Protein AF-A0AA90U415-F1 (afdb_monomer_lite)

Radius of gyration: 26.13 Å; chains: 1; bounding box: 56×42×93 Å

Secondary structure (DSSP, 8-state):
-------------PPP--BPPGGGGHHHHHHHHHHTT--HHHHHHHHHHTGGGSS--B--HHHHHHHHHT-SSTHHHHHHHHHHHHHHHTTSS-HHHHHHHHTTSPPP----------HHHHHHHHHT--SHHHHHHHHHHHHH---HHHHHHHHHT--GGG-EEETTEEEEEEEEEETTEEEEEEEEEHHHHHH-------HHHHHHHHHTTSS-GGGS--

Structure (mmCIF, N/CA/C/O backbone):
data_AF-A0AA90U415-F1
#
_entry.id   AF-A0AA90U415-F1
#
loop_
_atom_site.group_PDB
_atom_site.id
_atom_site.type_symbol
_atom_site.label_atom_id
_atom_site.label_alt_id
_atom_site.label_comp_id
_atom_site.label_asym_id
_atom_site.label_entity_id
_atom_site.label_seq_id
_atom_site.pdbx_PDB_ins_code
_atom_site.Cartn_x
_atom_site.Cartn_y
_atom_site.Cartn_z
_atom_site.occupancy
_atom_site.B_iso_or_equiv
_atom_site.auth_seq_id
_atom_site.auth_comp_id
_atom_site.auth_asym_id
_atom_site.auth_atom_id
_atom_site.pdbx_PDB_model_num
ATOM 1 N N . MET A 1 1 ? 27.371 -29.313 -65.596 1.00 45.56 1 MET A N 1
ATOM 2 C CA . MET A 1 1 ? 26.042 -28.875 -65.127 1.00 45.56 1 MET A CA 1
ATOM 3 C C . MET A 1 1 ? 26.220 -28.378 -63.715 1.00 45.56 1 MET A C 1
ATOM 5 O O . MET A 1 1 ? 26.600 -29.151 -62.844 1.00 45.56 1 MET A O 1
ATOM 9 N N . ASP A 1 2 ? 26.099 -27.069 -63.575 1.00 42.97 2 ASP A N 1
ATOM 10 C CA . ASP A 1 2 ? 26.459 -26.292 -62.400 1.00 42.97 2 ASP A CA 1
ATOM 11 C C . ASP A 1 2 ? 25.416 -26.496 -61.290 1.00 42.97 2 ASP A C 1
ATOM 13 O O . ASP A 1 2 ? 24.215 -26.378 -61.535 1.00 42.97 2 ASP A O 1
ATOM 17 N N . ARG A 1 3 ? 25.858 -26.868 -60.084 1.00 48.41 3 ARG A N 1
ATOM 18 C CA . ARG A 1 3 ? 24.997 -26.965 -58.897 1.00 48.41 3 ARG A CA 1
ATOM 19 C C . ARG A 1 3 ? 25.053 -25.616 -58.193 1.00 48.41 3 ARG A C 1
ATOM 21 O O . ARG A 1 3 ? 25.778 -25.459 -57.216 1.00 48.41 3 ARG A O 1
ATOM 28 N N . SER A 1 4 ? 24.294 -24.652 -58.703 1.00 48.94 4 SER A N 1
ATOM 29 C CA . SER A 1 4 ? 24.065 -23.378 -58.026 1.00 48.94 4 SER A CA 1
ATOM 30 C C . SER A 1 4 ? 23.370 -23.649 -56.690 1.00 48.94 4 SER A C 1
ATOM 32 O O . SER A 1 4 ? 22.192 -24.014 -56.650 1.00 48.94 4 SER A O 1
ATOM 34 N N . GLY A 1 5 ? 24.138 -23.538 -55.606 1.00 45.06 5 GLY A N 1
ATOM 35 C CA . GLY A 1 5 ? 23.663 -23.653 -54.238 1.00 45.06 5 GLY A CA 1
ATOM 36 C C . GLY A 1 5 ? 22.583 -22.615 -53.965 1.00 45.06 5 GLY A C 1
ATOM 37 O O . GLY A 1 5 ? 22.808 -21.415 -54.082 1.00 45.06 5 GLY A O 1
ATOM 38 N N . PHE A 1 6 ? 21.401 -23.097 -53.604 1.00 49.41 6 PHE A N 1
ATOM 39 C CA . PHE A 1 6 ? 20.383 -22.283 -52.968 1.00 49.41 6 PHE A CA 1
ATOM 40 C C . PHE A 1 6 ? 20.803 -22.126 -51.502 1.00 49.41 6 PHE A C 1
ATOM 42 O O . PHE A 1 6 ? 20.480 -22.970 -50.668 1.00 49.41 6 PHE A O 1
ATOM 49 N N . GLU A 1 7 ? 21.596 -21.100 -51.196 1.00 49.78 7 GLU A N 1
ATOM 50 C CA . GLU A 1 7 ? 21.717 -20.612 -49.824 1.00 49.78 7 GLU A CA 1
ATOM 51 C C . GLU A 1 7 ? 20.439 -19.821 -49.518 1.00 49.78 7 GLU A C 1
ATOM 53 O O . GLU A 1 7 ? 20.222 -18.771 -50.126 1.00 49.78 7 GLU A O 1
ATOM 58 N N . PRO A 1 8 ? 19.548 -20.285 -48.622 1.00 49.94 8 PRO A N 1
ATOM 59 C CA . PRO A 1 8 ? 18.523 -19.399 -48.111 1.00 49.94 8 PRO A CA 1
ATOM 60 C C . PRO A 1 8 ? 19.247 -18.331 -47.295 1.00 49.94 8 PRO A C 1
ATOM 62 O O . PRO A 1 8 ? 19.830 -18.633 -46.252 1.00 49.94 8 PRO A O 1
ATOM 65 N N . GLU A 1 9 ? 19.227 -17.090 -47.782 1.00 41.84 9 GLU A N 1
ATOM 66 C CA . GLU A 1 9 ? 19.640 -15.931 -47.003 1.00 41.84 9 GLU A CA 1
ATOM 67 C C . GLU A 1 9 ? 18.979 -16.025 -45.626 1.00 41.84 9 GLU A C 1
ATOM 69 O O . GLU A 1 9 ? 17.753 -15.971 -45.486 1.00 41.84 9 GLU A O 1
ATOM 74 N N . ALA A 1 10 ? 19.801 -16.203 -44.593 1.00 41.81 10 ALA A N 1
ATOM 75 C CA . ALA A 1 10 ? 19.388 -16.161 -43.204 1.00 41.81 10 ALA A CA 1
ATOM 76 C C . ALA A 1 10 ? 19.016 -14.714 -42.832 1.00 41.81 10 ALA A C 1
ATOM 78 O O . ALA A 1 10 ? 19.670 -14.066 -42.017 1.00 41.81 10 ALA A O 1
ATOM 79 N N . SER A 1 11 ? 17.934 -14.196 -43.415 1.00 41.19 11 SER A N 1
ATOM 80 C CA . SER A 1 11 ? 17.292 -12.936 -43.043 1.00 41.19 11 SER A CA 1
ATOM 81 C C . SER A 1 11 ? 16.453 -13.140 -41.777 1.00 41.19 11 SER A C 1
ATOM 83 O O . SER A 1 11 ? 15.244 -12.940 -41.714 1.00 41.19 11 SER A O 1
ATOM 85 N N . CYS A 1 12 ? 17.112 -13.626 -40.732 1.00 38.25 12 CYS A N 1
ATOM 86 C CA . CYS A 1 12 ? 16.585 -13.692 -39.378 1.00 38.25 12 CYS A CA 1
ATOM 87 C C . CYS A 1 12 ? 17.550 -13.013 -38.402 1.00 38.25 12 CYS A C 1
ATOM 89 O O . CYS A 1 12 ? 17.651 -13.402 -37.235 1.00 38.25 12 CYS A O 1
ATOM 91 N N . LEU A 1 13 ? 18.208 -11.943 -38.873 1.00 40.84 13 LEU A N 1
ATOM 92 C CA . LEU A 1 13 ? 18.821 -10.916 -38.037 1.00 40.84 13 LEU A CA 1
ATOM 93 C C . LEU A 1 13 ? 17.725 -10.286 -37.168 1.00 40.84 13 LEU A C 1
ATOM 95 O O . LEU A 1 13 ? 17.161 -9.240 -37.478 1.00 40.84 13 LEU A O 1
ATOM 99 N N . ARG A 1 14 ? 17.388 -10.960 -36.064 1.00 54.38 14 ARG A N 1
ATOM 100 C CA . ARG A 1 14 ? 16.611 -10.374 -34.977 1.00 54.38 14 ARG A CA 1
ATOM 101 C C . ARG A 1 14 ? 17.370 -9.123 -34.571 1.00 54.38 14 ARG A C 1
ATOM 103 O O . ARG A 1 14 ? 18.511 -9.237 -34.120 1.00 54.38 14 ARG A O 1
ATOM 110 N N . SER A 1 15 ? 16.758 -7.955 -34.748 1.00 56.12 15 SER A N 1
ATOM 111 C CA . SER A 1 15 ? 17.333 -6.700 -34.276 1.00 56.12 15 SER A CA 1
ATOM 112 C C . SER A 1 15 ? 17.815 -6.890 -32.833 1.00 56.12 15 SER A C 1
ATOM 114 O O . SER A 1 15 ? 17.115 -7.550 -32.050 1.00 56.12 15 SER A O 1
ATOM 116 N N . PRO A 1 16 ? 19.007 -6.386 -32.474 1.00 62.16 16 PRO A N 1
ATOM 117 C CA . PRO A 1 16 ? 19.559 -6.605 -31.149 1.00 62.16 16 PRO A CA 1
ATOM 118 C C . PRO A 1 16 ? 18.561 -6.113 -30.098 1.00 62.16 16 PRO A C 1
ATOM 120 O O . PRO A 1 16 ? 18.187 -4.941 -30.059 1.00 62.16 16 PRO A O 1
ATOM 123 N N . LYS A 1 17 ? 18.080 -7.047 -29.273 1.00 83.06 17 LYS A N 1
ATOM 124 C CA . LYS A 1 17 ? 17.109 -6.763 -28.217 1.00 83.06 17 LYS A CA 1
ATOM 125 C C . LYS A 1 17 ? 17.829 -6.012 -27.103 1.00 83.06 17 LYS A C 1
ATOM 127 O O . LYS A 1 17 ? 18.577 -6.627 -26.350 1.00 83.06 17 LYS A O 1
ATOM 132 N N . ALA A 1 18 ? 17.578 -4.713 -26.977 1.00 91.81 18 ALA A N 1
ATOM 133 C CA . ALA A 1 18 ? 18.155 -3.875 -25.930 1.00 91.81 18 ALA A CA 1
ATOM 134 C C . ALA A 1 18 ? 17.064 -3.173 -25.112 1.00 91.81 18 ALA A C 1
ATOM 136 O O . ALA A 1 18 ? 16.047 -2.738 -25.654 1.00 91.81 18 ALA A O 1
ATOM 137 N N . LEU A 1 19 ? 17.280 -3.043 -23.802 1.00 94.38 19 LEU A N 1
ATOM 138 C CA . LEU A 1 19 ? 16.535 -2.098 -22.975 1.00 94.38 19 LEU A CA 1
ATOM 139 C C . LEU A 1 19 ? 17.299 -0.777 -22.930 1.00 94.38 19 LEU A C 1
ATOM 141 O O . LEU A 1 19 ? 18.436 -0.764 -22.456 1.00 94.38 19 LEU A O 1
ATOM 145 N N . PRO A 1 20 ? 16.692 0.338 -23.355 1.00 95.81 20 PRO A N 1
ATOM 146 C CA . PRO A 1 20 ? 17.342 1.630 -23.265 1.00 95.81 20 PRO A CA 1
ATOM 147 C C . PRO A 1 20 ? 17.501 2.084 -21.811 1.00 95.81 20 PRO A C 1
ATOM 149 O O . PRO A 1 20 ? 16.665 1.793 -20.948 1.00 95.81 20 PRO A O 1
ATOM 152 N N . ARG A 1 21 ? 18.544 2.872 -21.560 1.00 96.62 21 ARG A N 1
ATOM 153 C CA . ARG A 1 21 ? 18.817 3.548 -20.290 1.00 96.62 21 ARG A CA 1
ATOM 154 C C . ARG A 1 21 ? 17.667 4.465 -19.876 1.00 96.62 21 ARG A C 1
ATOM 156 O O . ARG A 1 21 ? 17.094 5.177 -20.701 1.00 96.62 21 ARG A O 1
ATOM 163 N N . VAL A 1 22 ? 17.367 4.510 -18.579 1.00 96.69 22 VAL A N 1
ATOM 164 C CA . VAL A 1 22 ? 16.218 5.271 -18.049 1.00 96.69 22 VAL A CA 1
ATOM 165 C C . VAL A 1 22 ? 16.392 6.781 -18.233 1.00 96.69 22 VAL A C 1
ATOM 167 O O . VAL A 1 22 ? 15.409 7.480 -18.469 1.00 96.69 22 VAL A O 1
ATOM 170 N N . SER A 1 23 ? 17.625 7.298 -18.166 1.00 96.19 23 SER A N 1
ATOM 171 C CA . SER A 1 23 ? 17.917 8.731 -18.354 1.00 96.19 23 SER A CA 1
ATOM 172 C C . SER A 1 23 ? 17.378 9.284 -19.673 1.00 96.19 23 SER A C 1
ATOM 174 O O . SER A 1 23 ? 16.887 10.411 -19.691 1.00 96.19 23 SER A O 1
ATOM 176 N N . ARG A 1 24 ? 17.385 8.475 -20.741 1.00 96.69 24 ARG A N 1
ATOM 177 C CA . ARG A 1 24 ? 16.913 8.861 -22.078 1.00 96.69 24 ARG A CA 1
ATOM 178 C C . ARG A 1 24 ? 15.422 9.204 -22.118 1.00 96.69 24 ARG A C 1
ATOM 180 O O . ARG A 1 24 ? 15.033 10.055 -22.903 1.00 96.69 24 ARG A O 1
ATOM 187 N N . TYR A 1 25 ? 14.614 8.568 -21.271 1.00 96.50 25 TYR A N 1
ATOM 188 C CA . TYR A 1 25 ? 13.149 8.684 -21.277 1.00 96.50 25 TYR A CA 1
ATOM 189 C C . TYR A 1 25 ? 12.589 9.129 -19.921 1.00 96.50 25 TYR A C 1
ATOM 191 O O . TYR A 1 25 ? 11.441 8.855 -19.567 1.00 96.50 25 TYR A O 1
ATOM 199 N N . LYS A 1 26 ? 13.417 9.783 -19.098 1.00 95.25 26 LYS A N 1
ATOM 200 C CA . LYS A 1 26 ? 13.078 10.114 -17.707 1.00 95.25 26 LYS A CA 1
ATOM 201 C C . LYS A 1 26 ? 11.881 11.063 -17.608 1.00 95.25 26 LYS A C 1
ATOM 203 O O . LYS A 1 26 ? 11.126 10.992 -16.637 1.00 95.25 26 LYS A O 1
ATOM 208 N N . SER A 1 27 ? 11.711 11.963 -18.577 1.00 95.94 27 SER A N 1
ATOM 209 C CA . SER A 1 27 ? 10.627 12.951 -18.576 1.00 95.94 27 SER A CA 1
ATOM 210 C C . SER A 1 27 ? 9.288 12.321 -18.983 1.00 95.94 27 SER A C 1
ATOM 212 O O . SER A 1 27 ? 8.259 12.543 -18.343 1.00 95.94 27 SER A O 1
ATOM 214 N N . GLU A 1 28 ? 9.335 11.452 -19.982 1.00 97.69 28 GLU A N 1
ATOM 215 C CA . GLU A 1 28 ? 8.244 10.683 -20.560 1.00 97.69 28 GLU A CA 1
ATOM 216 C C . GLU A 1 28 ? 7.741 9.662 -19.547 1.00 97.69 28 GLU A C 1
ATOM 218 O O . GLU A 1 28 ? 6.543 9.597 -19.285 1.00 97.69 28 GLU A O 1
ATOM 223 N N . LEU A 1 29 ? 8.657 8.962 -18.872 1.00 97.38 29 LEU A N 1
ATOM 224 C CA . LEU A 1 29 ? 8.331 8.042 -17.788 1.00 97.38 29 LEU A CA 1
ATOM 225 C C . LEU A 1 29 ? 7.570 8.755 -16.661 1.00 97.38 29 LEU A C 1
ATOM 227 O O . LEU A 1 29 ? 6.581 8.229 -16.151 1.00 97.38 29 LEU A O 1
ATOM 231 N N . LYS A 1 30 ? 7.978 9.975 -16.283 1.00 97.00 30 LYS A N 1
ATOM 232 C CA . LYS A 1 30 ? 7.256 10.776 -15.278 1.00 97.00 30 LYS A CA 1
ATOM 233 C C . LYS A 1 30 ? 5.844 11.136 -15.734 1.00 97.00 30 LYS A C 1
ATOM 235 O O . LYS A 1 30 ? 4.906 10.959 -14.957 1.00 97.00 30 LYS A O 1
ATOM 240 N N . LYS A 1 31 ? 5.685 11.607 -16.975 1.00 97.62 31 LYS A N 1
ATOM 241 C CA . LYS A 1 31 ? 4.369 11.923 -17.557 1.00 97.62 31 LYS A CA 1
ATOM 242 C C . LYS A 1 31 ? 3.474 10.684 -17.596 1.00 97.62 31 LYS A C 1
ATOM 244 O O . LYS A 1 31 ? 2.337 10.741 -17.134 1.00 97.62 31 LYS A O 1
ATOM 249 N N . TRP A 1 32 ? 4.017 9.555 -18.039 1.00 97.75 32 TRP A N 1
ATOM 250 C CA . TRP A 1 32 ? 3.321 8.274 -18.092 1.00 97.75 32 TRP A CA 1
ATOM 251 C C . TRP A 1 32 ? 2.833 7.817 -16.710 1.00 97.75 32 TRP A C 1
ATOM 253 O O . TRP A 1 32 ? 1.667 7.462 -16.552 1.00 97.75 32 TRP A O 1
ATOM 263 N N . MET A 1 33 ? 3.665 7.916 -15.665 1.00 97.50 33 MET A N 1
ATOM 264 C CA . MET A 1 33 ? 3.246 7.573 -14.296 1.00 97.50 33 MET A CA 1
ATOM 265 C C . MET A 1 33 ? 2.106 8.463 -13.771 1.00 97.50 33 MET A C 1
ATOM 267 O O . MET A 1 33 ? 1.271 8.002 -12.990 1.00 97.50 33 MET A O 1
ATOM 271 N N . ILE A 1 34 ? 2.078 9.744 -14.160 1.00 96.31 34 ILE A N 1
ATOM 272 C CA . ILE A 1 34 ? 0.992 10.671 -13.805 1.00 96.31 34 ILE A CA 1
ATOM 273 C C . ILE A 1 34 ? -0.292 10.274 -14.535 1.00 96.31 34 ILE A C 1
ATOM 275 O O . ILE A 1 34 ? -1.327 10.135 -13.888 1.00 96.31 34 ILE A O 1
ATOM 279 N N . GLN A 1 35 ? -0.214 10.025 -15.844 1.00 95.69 35 GLN A N 1
ATOM 280 C CA . GLN A 1 35 ? -1.354 9.598 -16.663 1.00 95.69 35 GLN A CA 1
ATOM 281 C C . GLN A 1 35 ? -1.963 8.279 -16.169 1.00 95.69 35 GLN A C 1
ATOM 283 O O . GLN A 1 35 ? -3.181 8.142 -16.119 1.00 95.69 35 GLN A O 1
ATOM 288 N N . LYS A 1 36 ? -1.134 7.327 -15.722 1.00 94.56 36 LYS A N 1
ATOM 289 C CA . LYS A 1 36 ? -1.594 6.066 -15.116 1.00 94.56 36 LYS A CA 1
ATOM 290 C C . LYS A 1 36 ? -2.188 6.225 -13.711 1.00 94.56 36 LYS A C 1
ATOM 292 O O . LYS A 1 36 ? -2.643 5.238 -13.135 1.00 94.56 36 LYS A O 1
ATOM 297 N N . GLY A 1 37 ? -2.158 7.426 -13.127 1.00 93.19 37 GLY A N 1
ATOM 298 C CA . GLY A 1 37 ? -2.696 7.684 -11.792 1.00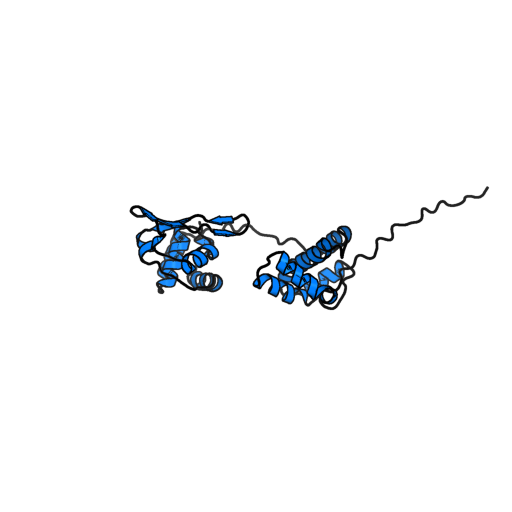 93.19 37 GLY A CA 1
ATOM 299 C C . GLY A 1 37 ? -1.935 6.959 -10.678 1.00 93.19 37 GLY A C 1
ATOM 300 O O . GLY A 1 37 ? -2.529 6.569 -9.671 1.00 93.19 37 GLY A O 1
ATOM 301 N N . PHE A 1 38 ? -0.627 6.729 -10.845 1.00 94.12 38 PHE A N 1
ATOM 302 C CA . PHE A 1 38 ? 0.177 6.081 -9.807 1.00 94.12 38 PHE A CA 1
ATOM 303 C C . PHE A 1 38 ? 0.231 6.934 -8.534 1.00 94.12 38 PHE A C 1
ATOM 305 O O . PHE A 1 38 ? 0.223 8.164 -8.584 1.00 94.12 38 PHE A O 1
ATOM 312 N N . SER A 1 39 ? 0.315 6.277 -7.375 1.00 91.44 39 SER A N 1
ATOM 313 C CA . SER A 1 39 ? 0.481 6.985 -6.102 1.00 91.44 39 SER A CA 1
ATOM 314 C C . SER A 1 39 ? 1.863 7.640 -6.014 1.00 91.44 39 SER A C 1
ATOM 316 O O . SER A 1 39 ? 2.834 7.111 -6.554 1.00 91.44 39 SER A O 1
ATOM 318 N N . GLU A 1 40 ? 1.979 8.750 -5.282 1.00 92.56 40 GLU A N 1
ATOM 319 C CA . GLU A 1 40 ? 3.264 9.447 -5.093 1.00 92.56 40 GLU A CA 1
ATOM 320 C C . GLU A 1 40 ? 4.350 8.545 -4.494 1.00 92.56 40 GLU A C 1
ATOM 322 O O . GLU A 1 40 ? 5.497 8.563 -4.936 1.00 92.56 40 GLU A O 1
ATOM 327 N N . SER A 1 41 ? 3.970 7.672 -3.554 1.00 91.00 41 SER A N 1
ATOM 328 C CA . SER A 1 41 ? 4.878 6.660 -3.000 1.00 91.00 41 SER A CA 1
ATOM 329 C C . SER A 1 41 ? 5.442 5.757 -4.096 1.00 91.00 41 SER A C 1
ATOM 331 O O . SER A 1 41 ? 6.645 5.524 -4.141 1.00 91.00 41 SER A O 1
ATOM 333 N N . TYR A 1 42 ? 4.593 5.281 -5.011 1.00 94.75 42 TYR A N 1
ATOM 334 C CA . TYR A 1 42 ? 5.026 4.376 -6.072 1.00 94.75 42 TYR A CA 1
ATOM 335 C C . TYR A 1 42 ? 5.869 5.089 -7.140 1.00 94.75 42 TYR A C 1
ATOM 337 O O . TYR A 1 42 ? 6.861 4.536 -7.609 1.00 94.75 42 TYR A O 1
ATOM 345 N N . LYS A 1 43 ? 5.550 6.348 -7.471 1.00 96.38 43 LYS A N 1
ATOM 346 C CA . LYS A 1 43 ? 6.389 7.191 -8.346 1.00 96.38 43 LYS A CA 1
ATOM 347 C C . LYS A 1 43 ? 7.800 7.377 -7.772 1.00 96.38 43 LYS A C 1
ATOM 349 O O . LYS A 1 43 ? 8.793 7.284 -8.501 1.00 96.38 43 LYS A O 1
ATOM 354 N N . SER A 1 44 ? 7.888 7.610 -6.461 1.00 95.44 44 SER A N 1
ATOM 355 C CA . SER A 1 44 ? 9.160 7.729 -5.740 1.00 95.44 44 SER A CA 1
ATOM 356 C C . SER A 1 44 ? 9.944 6.412 -5.736 1.00 95.44 44 SER A C 1
ATOM 358 O O . SER A 1 44 ? 11.144 6.408 -6.021 1.00 95.44 44 SER A O 1
ATOM 360 N N . GLU A 1 45 ? 9.271 5.280 -5.509 1.00 96.12 45 GLU A N 1
ATOM 361 C CA . GLU A 1 45 ? 9.878 3.946 -5.598 1.00 96.12 45 GLU A CA 1
ATOM 362 C C . GLU A 1 45 ? 10.436 3.669 -6.999 1.00 96.12 45 GLU A C 1
ATOM 364 O O . GLU A 1 45 ? 11.587 3.254 -7.116 1.00 96.12 45 GLU A O 1
ATOM 369 N N . ILE A 1 46 ? 9.673 3.951 -8.063 1.00 96.19 46 ILE A N 1
ATOM 370 C CA . ILE A 1 46 ? 10.140 3.798 -9.450 1.00 96.19 46 ILE A CA 1
ATOM 371 C C . ILE A 1 46 ? 11.413 4.614 -9.676 1.00 96.19 46 ILE A C 1
ATOM 373 O O . ILE A 1 46 ? 12.416 4.074 -10.135 1.00 96.19 46 ILE A O 1
ATOM 377 N N . THR A 1 47 ? 11.407 5.889 -9.288 1.00 94.62 47 THR A N 1
ATOM 378 C CA . THR A 1 47 ? 12.565 6.779 -9.466 1.00 94.62 47 THR A CA 1
ATOM 379 C C . THR A 1 47 ? 13.783 6.310 -8.665 1.00 94.62 47 THR A C 1
ATOM 381 O O . THR A 1 47 ? 14.912 6.386 -9.143 1.00 94.62 47 THR A O 1
ATOM 384 N N . THR A 1 48 ? 13.570 5.811 -7.448 1.00 95.62 48 THR A N 1
ATOM 385 C CA . THR A 1 48 ? 14.647 5.389 -6.543 1.00 95.62 48 THR A CA 1
ATOM 386 C C . THR A 1 48 ? 15.273 4.073 -6.982 1.00 95.62 48 THR A C 1
ATOM 388 O O . THR A 1 48 ? 16.496 3.961 -7.054 1.00 95.62 48 THR A O 1
ATOM 391 N N . TYR A 1 49 ? 14.444 3.074 -7.284 1.00 96.50 49 TYR A N 1
ATOM 392 C CA . TYR A 1 49 ? 14.916 1.723 -7.558 1.00 96.50 49 TYR A CA 1
ATOM 393 C C . TYR A 1 49 ? 15.323 1.508 -9.018 1.00 96.50 49 TYR A C 1
ATOM 395 O O . TYR A 1 49 ? 16.034 0.551 -9.279 1.00 96.50 49 TYR A O 1
ATOM 403 N N . LEU A 1 50 ? 14.964 2.389 -9.961 1.00 95.94 50 LEU A N 1
ATOM 404 C CA . LEU A 1 50 ? 15.474 2.319 -11.340 1.00 95.94 50 LEU A CA 1
ATOM 405 C C . LEU A 1 50 ? 16.880 2.908 -11.531 1.00 95.94 50 LEU A C 1
ATOM 407 O O . LEU A 1 50 ? 17.444 2.750 -12.611 1.00 95.94 50 LEU A O 1
ATOM 411 N N . LYS A 1 51 ? 17.481 3.531 -10.508 1.00 94.44 51 LYS A N 1
ATOM 412 C CA . LYS A 1 51 ? 18.845 4.093 -10.580 1.00 94.44 51 LYS A CA 1
ATOM 413 C C . LYS A 1 51 ? 19.906 3.153 -11.190 1.00 94.44 51 LYS A C 1
ATOM 415 O O . LYS A 1 51 ? 20.695 3.627 -12.003 1.00 94.44 51 LYS A O 1
ATOM 420 N N . PRO A 1 52 ? 19.929 1.832 -10.907 1.00 94.38 52 PRO A N 1
ATOM 421 C CA . PRO A 1 52 ? 20.904 0.916 -11.518 1.00 94.38 52 PRO A CA 1
ATOM 422 C C . PRO A 1 52 ? 20.816 0.789 -13.052 1.00 94.38 52 PRO A C 1
ATOM 424 O O . PRO A 1 52 ? 21.743 0.265 -13.678 1.00 94.38 52 PRO A O 1
ATOM 427 N N . LEU A 1 53 ? 19.705 1.243 -13.644 1.00 94.50 53 LEU A N 1
ATOM 428 C CA . LEU A 1 53 ? 19.416 1.272 -15.082 1.00 94.50 53 LEU A CA 1
ATOM 429 C C . LEU A 1 53 ? 19.467 2.703 -15.655 1.00 94.50 53 LEU A C 1
ATOM 431 O O . LEU A 1 53 ? 19.091 2.925 -16.804 1.00 94.50 53 LEU A O 1
ATOM 435 N N . GLU A 1 54 ? 19.894 3.699 -14.871 1.00 94.69 54 GLU A N 1
ATOM 436 C CA . GLU A 1 54 ? 19.781 5.109 -15.258 1.00 94.69 54 GLU A CA 1
ATOM 437 C C . GLU A 1 54 ? 20.671 5.472 -16.447 1.00 94.69 54 GLU A C 1
ATOM 439 O O . GLU A 1 54 ? 20.204 6.134 -17.372 1.00 94.69 54 GLU A O 1
ATOM 444 N N . ASN A 1 55 ? 21.914 4.990 -16.466 1.00 93.62 55 ASN A N 1
ATOM 445 C CA . ASN A 1 55 ? 22.948 5.478 -17.385 1.00 93.62 55 ASN A CA 1
ATOM 446 C C . ASN A 1 55 ? 23.521 4.416 -18.332 1.00 93.62 55 ASN A C 1
ATOM 448 O O . ASN A 1 55 ? 24.501 4.692 -19.019 1.00 93.62 55 ASN A O 1
ATOM 452 N N . ARG A 1 56 ? 22.924 3.222 -18.395 1.00 92.19 56 ARG A N 1
ATOM 453 C CA . ARG A 1 56 ? 23.364 2.148 -19.296 1.00 92.19 56 ARG A CA 1
ATOM 454 C C . ARG A 1 56 ? 22.194 1.489 -20.003 1.00 92.19 56 ARG A C 1
ATOM 456 O O . ARG A 1 56 ? 21.135 1.298 -19.405 1.00 92.19 56 ARG A O 1
ATOM 463 N N . ASP A 1 57 ? 22.415 1.162 -21.266 1.00 94.19 57 ASP A N 1
ATOM 464 C CA . ASP A 1 57 ? 21.522 0.302 -22.027 1.00 94.19 57 ASP A CA 1
ATOM 465 C C . ASP A 1 57 ? 21.844 -1.150 -21.658 1.00 94.19 57 ASP A C 1
ATOM 467 O O . ASP A 1 57 ? 23.008 -1.487 -21.460 1.00 94.19 57 ASP A O 1
ATOM 471 N N . VAL A 1 58 ? 20.823 -1.994 -21.534 1.00 95.56 58 VAL A N 1
ATOM 472 C CA . VAL A 1 58 ? 20.991 -3.401 -21.156 1.00 95.56 58 VAL A CA 1
ATOM 473 C C . VAL A 1 58 ? 20.770 -4.260 -22.384 1.00 95.56 58 VAL A C 1
ATOM 475 O O . VAL A 1 58 ? 19.675 -4.272 -22.945 1.00 95.56 58 VAL A O 1
ATOM 478 N N . SER A 1 59 ? 21.799 -4.990 -22.797 1.00 93.50 59 SER A N 1
ATOM 479 C CA . SER A 1 59 ? 21.791 -5.711 -24.079 1.00 93.50 59 SER A CA 1
ATOM 480 C C . SER A 1 59 ? 21.435 -7.190 -23.933 1.00 93.50 59 SER A C 1
ATOM 482 O O . SER A 1 59 ? 21.226 -7.890 -24.922 1.00 93.50 59 SER A O 1
ATOM 484 N N . SER A 1 60 ? 21.356 -7.707 -22.702 1.00 95.00 60 SER A N 1
ATOM 485 C CA . SER A 1 60 ? 21.051 -9.119 -22.469 1.00 95.00 60 SER A CA 1
ATOM 486 C C . SER A 1 60 ? 20.261 -9.383 -21.186 1.00 95.00 60 SER A C 1
ATOM 488 O O . SER A 1 60 ? 20.272 -8.611 -20.227 1.00 95.00 60 SER A O 1
ATOM 490 N N . VAL A 1 61 ? 19.580 -10.532 -21.149 1.00 95.56 61 VAL A N 1
ATOM 491 C CA . VAL A 1 61 ? 18.887 -11.023 -19.945 1.00 95.56 61 VAL A CA 1
ATOM 492 C C . VAL A 1 61 ? 19.872 -11.341 -18.819 1.00 95.56 61 VAL A C 1
ATOM 494 O O . VAL A 1 61 ? 19.518 -11.170 -17.654 1.00 95.56 61 VAL A O 1
ATOM 497 N N . ALA A 1 62 ? 21.081 -11.808 -19.149 1.00 95.50 62 ALA A N 1
ATOM 498 C CA . ALA A 1 62 ? 22.125 -12.107 -18.169 1.00 95.50 62 ALA A CA 1
ATOM 499 C C . ALA A 1 62 ? 22.578 -10.832 -17.454 1.00 95.50 62 ALA A C 1
ATOM 501 O O . ALA A 1 62 ? 22.507 -10.768 -16.230 1.00 95.50 62 ALA A O 1
ATOM 502 N N . GLU A 1 63 ? 22.883 -9.785 -18.224 1.00 95.69 63 GLU A N 1
ATOM 503 C CA . GLU A 1 63 ? 23.215 -8.472 -17.680 1.00 95.69 63 GLU A CA 1
ATOM 504 C C . GLU A 1 63 ? 22.080 -7.971 -16.780 1.00 95.69 63 GLU A C 1
ATOM 506 O O . GLU A 1 63 ? 22.309 -7.669 -15.615 1.00 95.69 63 GLU A O 1
ATOM 511 N N . LEU A 1 64 ? 20.822 -7.991 -17.245 1.00 96.25 64 LEU A N 1
ATOM 512 C CA . LEU A 1 64 ? 19.691 -7.555 -16.419 1.00 96.25 64 LEU A CA 1
ATOM 513 C C . LEU A 1 64 ? 19.593 -8.326 -15.088 1.00 96.25 64 LEU A C 1
ATOM 515 O O . LEU A 1 64 ? 19.266 -7.733 -14.058 1.00 96.25 64 LEU A O 1
ATOM 519 N N . ARG A 1 65 ? 19.879 -9.635 -15.092 1.00 95.81 65 ARG A N 1
ATOM 520 C CA . ARG A 1 65 ? 19.887 -10.464 -13.876 1.00 95.81 65 ARG A CA 1
ATOM 521 C C . ARG A 1 65 ? 20.977 -10.042 -12.901 1.00 95.81 65 ARG A C 1
ATOM 523 O O . ARG A 1 65 ? 20.693 -9.992 -11.709 1.00 95.81 65 ARG A O 1
ATOM 530 N N . GLU A 1 66 ? 22.168 -9.704 -13.377 1.00 95.56 66 GLU A N 1
ATOM 531 C CA . GLU A 1 66 ? 23.260 -9.208 -12.530 1.00 95.56 66 GLU A CA 1
ATOM 532 C C . GLU A 1 66 ? 22.885 -7.882 -11.861 1.00 95.56 66 GLU A C 1
ATOM 534 O O . GLU A 1 66 ? 23.051 -7.719 -10.651 1.00 95.56 66 GLU A O 1
ATOM 539 N N . ILE A 1 67 ? 22.273 -6.962 -12.615 1.00 94.50 67 ILE A N 1
ATOM 540 C CA . ILE A 1 67 ? 21.771 -5.686 -12.080 1.00 94.50 67 ILE A CA 1
ATOM 541 C C . ILE A 1 67 ? 20.752 -5.935 -10.971 1.00 94.50 67 ILE A C 1
ATOM 543 O O . ILE A 1 67 ? 20.837 -5.348 -9.894 1.00 94.50 67 ILE A O 1
ATOM 547 N N . ILE A 1 68 ? 19.791 -6.819 -11.223 1.00 94.50 68 ILE A N 1
ATOM 548 C CA . ILE A 1 68 ? 18.766 -7.179 -10.246 1.00 94.50 68 ILE A CA 1
ATOM 549 C C . ILE A 1 68 ? 19.390 -7.827 -9.008 1.00 94.50 68 ILE A C 1
ATOM 551 O O . ILE A 1 68 ? 19.014 -7.461 -7.897 1.00 94.50 68 ILE A O 1
ATOM 555 N N . ALA A 1 69 ? 20.334 -8.754 -9.186 1.00 93.25 69 ALA A N 1
ATOM 556 C CA . ALA A 1 69 ? 20.999 -9.472 -8.100 1.00 93.25 69 ALA A CA 1
ATOM 557 C C . ALA A 1 69 ? 21.851 -8.545 -7.220 1.00 93.25 69 ALA A C 1
ATOM 559 O O . ALA A 1 69 ? 21.917 -8.744 -6.011 1.00 93.25 69 ALA A O 1
ATOM 560 N N . SER A 1 70 ? 22.446 -7.502 -7.808 1.00 92.88 70 SER A N 1
ATOM 561 C CA . SER A 1 70 ? 23.173 -6.456 -7.074 1.00 92.88 70 SER A CA 1
ATOM 562 C C . SER A 1 70 ? 22.264 -5.509 -6.279 1.00 92.88 70 SER A C 1
ATOM 564 O O . SER A 1 70 ? 22.741 -4.740 -5.444 1.00 92.88 70 SER A O 1
ATOM 566 N N . SER A 1 71 ? 20.949 -5.531 -6.523 1.00 91.56 71 SER A N 1
ATOM 567 C CA . SER A 1 71 ? 20.011 -4.660 -5.824 1.00 91.56 71 SER A CA 1
ATOM 568 C C . SER A 1 71 ? 19.677 -5.208 -4.441 1.00 91.56 71 SER A C 1
ATOM 570 O O . SER A 1 71 ? 19.293 -6.363 -4.281 1.00 91.56 71 SER A O 1
ATOM 572 N N . SER A 1 72 ? 19.705 -4.339 -3.434 1.00 87.12 72 SER A N 1
ATOM 573 C CA . SER A 1 72 ? 19.358 -4.696 -2.053 1.00 87.12 72 SER A CA 1
ATOM 574 C C . SER A 1 72 ? 17.860 -4.931 -1.819 1.00 87.12 72 SER A C 1
ATOM 576 O O . SER A 1 72 ? 17.462 -5.349 -0.734 1.00 87.12 72 SER A O 1
ATOM 578 N N . SER A 1 73 ? 17.000 -4.646 -2.804 1.00 91.06 73 SER A N 1
ATOM 579 C CA . SER A 1 73 ? 15.549 -4.702 -2.640 1.00 91.06 73 SER A CA 1
ATOM 580 C C . SER A 1 73 ? 14.861 -5.391 -3.807 1.00 91.06 73 SER A C 1
ATOM 582 O O . SER A 1 73 ? 14.993 -4.985 -4.958 1.00 91.06 73 SER A O 1
ATOM 584 N N . ASN A 1 74 ? 13.956 -6.318 -3.485 1.00 90.44 74 ASN A N 1
ATOM 585 C CA . ASN A 1 74 ? 13.027 -6.934 -4.438 1.00 90.44 74 ASN A CA 1
ATOM 586 C C . ASN A 1 74 ? 12.099 -5.925 -5.146 1.00 90.44 74 ASN A C 1
ATOM 588 O O . ASN A 1 74 ? 11.334 -6.308 -6.039 1.00 90.44 74 ASN A O 1
ATOM 592 N N . MET A 1 75 ? 12.104 -4.649 -4.742 1.00 93.31 75 MET A N 1
ATOM 593 C CA . MET A 1 75 ? 11.404 -3.582 -5.451 1.00 93.31 75 MET A CA 1
ATOM 594 C C . MET A 1 75 ? 11.958 -3.363 -6.863 1.00 93.31 75 MET A C 1
ATOM 596 O O . MET A 1 75 ? 11.157 -3.070 -7.751 1.00 93.31 75 MET A O 1
ATOM 600 N N . ILE A 1 76 ? 13.257 -3.615 -7.105 1.00 95.44 76 ILE A N 1
ATOM 601 C CA . ILE A 1 76 ? 13.862 -3.542 -8.448 1.00 95.44 76 ILE A CA 1
ATOM 602 C C . ILE A 1 76 ? 13.034 -4.331 -9.468 1.00 95.44 76 ILE A C 1
ATOM 604 O O . ILE A 1 76 ? 12.649 -3.808 -10.504 1.00 95.44 76 ILE A O 1
ATOM 608 N N . LEU A 1 77 ? 12.615 -5.549 -9.112 1.00 95.31 77 LEU A N 1
ATOM 609 C CA . LEU A 1 77 ? 11.822 -6.422 -9.976 1.00 95.31 77 LEU A CA 1
ATOM 610 C C . LEU A 1 77 ? 10.482 -5.800 -10.382 1.00 95.31 77 LEU A C 1
ATOM 612 O O . LEU A 1 77 ? 9.981 -6.049 -11.476 1.00 95.31 77 LEU A O 1
ATOM 616 N N . THR A 1 78 ? 9.850 -5.052 -9.480 1.00 95.06 78 THR A N 1
ATOM 617 C CA . THR A 1 78 ? 8.558 -4.410 -9.740 1.00 95.06 78 THR A CA 1
ATOM 618 C C . THR A 1 78 ? 8.743 -3.174 -10.605 1.00 95.06 78 THR A C 1
ATOM 620 O O . THR A 1 78 ? 8.011 -2.998 -11.577 1.00 95.06 78 THR A O 1
ATOM 623 N N . VAL A 1 79 ? 9.725 -2.332 -10.285 1.00 96.56 79 VAL A N 1
ATOM 624 C CA . VAL A 1 79 ? 9.944 -1.081 -11.021 1.00 96.56 79 VAL A CA 1
ATOM 625 C C . VAL A 1 79 ? 10.537 -1.334 -12.406 1.00 96.56 79 VAL A C 1
ATOM 627 O O . VAL A 1 79 ? 10.144 -0.663 -13.352 1.00 96.56 79 VAL A O 1
ATOM 630 N N . THR A 1 80 ? 11.377 -2.361 -12.579 1.00 97.12 80 THR A N 1
ATOM 631 C CA . THR A 1 80 ? 11.867 -2.787 -13.897 1.00 97.12 80 THR A CA 1
ATOM 632 C C . THR A 1 80 ? 10.725 -3.309 -14.766 1.00 97.12 80 THR A C 1
ATOM 634 O O . THR A 1 80 ? 10.677 -2.989 -15.949 1.00 97.12 80 THR A O 1
ATOM 637 N N . ARG A 1 81 ? 9.747 -4.042 -14.206 1.00 96.44 81 ARG A N 1
ATOM 638 C CA . ARG A 1 81 ? 8.530 -4.407 -14.959 1.00 96.44 81 ARG A CA 1
ATOM 639 C C . ARG A 1 81 ? 7.734 -3.179 -15.382 1.00 96.44 81 ARG A C 1
ATOM 641 O O . ARG A 1 81 ? 7.293 -3.124 -16.523 1.00 96.44 81 ARG A O 1
ATOM 648 N N . ALA A 1 82 ? 7.560 -2.212 -14.480 1.00 97.31 82 ALA A N 1
ATOM 649 C CA . ALA A 1 82 ? 6.872 -0.966 -14.801 1.00 97.31 82 ALA A CA 1
ATOM 650 C C . ALA A 1 82 ? 7.594 -0.201 -15.919 1.00 97.31 82 ALA A C 1
ATOM 652 O O . ALA A 1 82 ? 6.940 0.283 -16.834 1.00 97.31 82 ALA A O 1
ATOM 653 N N . TYR A 1 83 ? 8.928 -0.170 -15.894 1.00 97.88 83 TYR A N 1
ATOM 654 C CA . TYR A 1 83 ? 9.731 0.440 -16.949 1.00 97.88 83 TYR A CA 1
ATOM 655 C C . TYR A 1 83 ? 9.591 -0.287 -18.293 1.00 97.88 83 TYR A C 1
ATOM 657 O O . TYR A 1 83 ? 9.348 0.359 -19.302 1.00 97.88 83 TYR A O 1
ATOM 665 N N . ILE A 1 84 ? 9.648 -1.623 -18.318 1.00 97.69 84 ILE A N 1
ATOM 666 C CA . ILE A 1 84 ? 9.401 -2.403 -19.545 1.00 97.69 84 ILE A CA 1
ATOM 667 C C . ILE A 1 84 ? 7.990 -2.143 -20.089 1.00 97.69 84 ILE A C 1
ATOM 669 O O . ILE A 1 84 ? 7.824 -2.013 -21.295 1.00 97.69 84 ILE A O 1
ATOM 673 N N . ASN A 1 85 ? 6.979 -2.046 -19.220 1.00 97.88 85 ASN A N 1
ATOM 674 C CA . ASN A 1 85 ? 5.618 -1.712 -19.644 1.00 97.88 85 ASN A CA 1
ATOM 675 C C . ASN A 1 85 ? 5.541 -0.298 -20.224 1.00 97.88 85 ASN A C 1
ATOM 677 O O . ASN A 1 85 ? 4.924 -0.122 -21.263 1.00 97.88 85 ASN A O 1
ATOM 681 N N . PHE A 1 86 ? 6.190 0.684 -19.594 1.00 98.25 86 PHE A N 1
ATOM 682 C CA . PHE A 1 86 ? 6.305 2.035 -20.140 1.00 98.25 86 PHE A CA 1
ATOM 683 C C . PHE A 1 86 ? 6.919 2.016 -21.545 1.00 98.25 86 PHE A C 1
ATOM 685 O O . PHE A 1 86 ? 6.342 2.589 -22.463 1.00 98.25 86 PHE A O 1
ATOM 692 N N . LEU A 1 87 ? 8.048 1.327 -21.725 1.00 97.88 87 LEU A N 1
ATOM 693 C CA . LEU A 1 87 ? 8.719 1.240 -23.021 1.00 97.88 87 LEU A CA 1
ATOM 694 C C . LEU A 1 87 ? 7.837 0.574 -24.083 1.00 97.88 87 LEU A C 1
ATOM 696 O O . LEU A 1 87 ? 7.796 1.040 -25.214 1.00 97.88 87 LEU A O 1
ATOM 700 N N . LEU A 1 88 ? 7.134 -0.498 -23.713 1.00 97.62 88 LEU A N 1
ATOM 701 C CA . LEU A 1 88 ? 6.247 -1.235 -24.611 1.00 97.62 88 LEU A CA 1
ATOM 702 C C . LEU A 1 88 ? 5.019 -0.406 -25.011 1.00 97.62 88 LEU A C 1
ATOM 704 O O . LEU A 1 88 ? 4.698 -0.315 -26.185 1.00 97.62 88 LEU A O 1
ATOM 708 N N . GLU A 1 89 ? 4.350 0.226 -24.045 1.00 97.50 89 GLU A N 1
ATOM 709 C CA . GLU A 1 89 ? 3.149 1.037 -24.294 1.00 97.50 89 GLU A CA 1
ATOM 710 C C . GLU A 1 89 ? 3.428 2.298 -25.123 1.00 97.50 89 GLU A C 1
ATOM 712 O O . GLU A 1 89 ? 2.510 2.840 -25.726 1.00 97.50 89 GLU A O 1
ATOM 717 N N . ASN A 1 90 ? 4.674 2.777 -25.126 1.00 96.50 90 ASN A N 1
ATOM 718 C CA . ASN A 1 90 ? 5.110 3.906 -25.949 1.00 96.50 90 ASN A CA 1
ATOM 719 C C . ASN A 1 90 ? 5.833 3.444 -27.227 1.00 96.50 90 ASN A C 1
ATOM 721 O O . ASN A 1 90 ? 6.522 4.249 -27.845 1.00 96.50 90 ASN A O 1
ATOM 725 N N . GLU A 1 91 ? 5.734 2.156 -27.579 1.00 95.81 91 GLU A N 1
ATOM 726 C CA . GLU A 1 91 ? 6.317 1.562 -28.794 1.00 95.81 91 GLU A CA 1
ATOM 727 C C . GLU A 1 91 ? 7.843 1.767 -28.928 1.00 95.81 91 GLU A C 1
ATOM 729 O O . GLU A 1 91 ? 8.420 1.647 -30.005 1.00 95.81 91 GLU A O 1
ATOM 734 N N . ILE A 1 92 ? 8.534 2.034 -27.812 1.00 96.00 92 ILE A N 1
ATOM 735 C CA . ILE A 1 92 ? 9.997 2.193 -27.759 1.00 96.00 92 ILE A CA 1
ATOM 736 C C . ILE A 1 92 ? 10.682 0.830 -27.917 1.00 96.00 92 ILE A C 1
ATOM 738 O O . ILE A 1 92 ? 11.797 0.736 -28.432 1.00 96.00 92 ILE A O 1
ATOM 742 N N . ILE A 1 93 ? 10.024 -0.232 -27.449 1.00 95.81 93 ILE A N 1
ATOM 743 C CA . ILE A 1 93 ? 10.454 -1.617 -27.631 1.00 95.81 93 ILE A CA 1
ATOM 744 C C . ILE A 1 93 ? 9.297 -2.459 -28.162 1.00 95.81 93 ILE A C 1
ATOM 746 O O . ILE A 1 93 ? 8.134 -2.187 -27.881 1.00 95.81 93 ILE A O 1
ATOM 750 N N . THR A 1 94 ? 9.634 -3.541 -28.858 1.00 95.56 94 THR A N 1
ATOM 751 C CA . THR A 1 94 ? 8.663 -4.533 -29.334 1.00 95.56 94 THR A CA 1
ATOM 752 C C . THR A 1 94 ? 8.216 -5.481 -28.218 1.00 95.56 94 THR A C 1
ATOM 754 O O . THR A 1 94 ? 8.950 -5.705 -27.245 1.00 95.56 94 THR A O 1
ATOM 757 N N . ASP A 1 95 ? 7.061 -6.134 -28.387 1.00 95.38 95 ASP A N 1
ATOM 758 C CA . ASP A 1 95 ? 6.602 -7.226 -27.510 1.00 95.38 95 ASP A CA 1
ATOM 759 C C . ASP A 1 95 ? 7.664 -8.306 -27.331 1.00 95.38 95 ASP A C 1
ATOM 761 O O . ASP A 1 95 ? 7.938 -8.780 -26.229 1.00 95.38 95 ASP A O 1
ATOM 765 N N . ASP A 1 96 ? 8.332 -8.632 -28.428 1.00 95.00 96 ASP A N 1
ATOM 766 C CA . ASP A 1 96 ? 9.390 -9.621 -28.512 1.00 95.00 96 ASP A CA 1
ATOM 767 C C . ASP A 1 96 ? 10.587 -9.286 -27.608 1.00 95.00 96 ASP A C 1
ATOM 769 O O . ASP A 1 96 ? 11.220 -10.172 -27.015 1.00 95.00 96 ASP A O 1
ATOM 773 N N . THR A 1 97 ? 10.899 -7.996 -27.490 1.00 95.19 97 THR A N 1
ATOM 774 C CA . THR A 1 97 ? 11.928 -7.458 -26.594 1.00 95.19 97 THR A CA 1
ATOM 775 C C . THR A 1 97 ? 11.435 -7.462 -25.150 1.00 95.19 97 THR A C 1
ATOM 777 O O . THR A 1 97 ? 12.137 -7.943 -24.257 1.00 95.19 97 THR A O 1
ATOM 780 N N . ALA A 1 98 ? 10.199 -7.024 -24.908 1.00 96.25 98 ALA A N 1
ATOM 781 C CA . ALA A 1 98 ? 9.600 -7.027 -23.577 1.00 96.25 98 ALA A CA 1
ATOM 782 C C . ALA A 1 98 ? 9.506 -8.446 -22.982 1.00 96.25 98 ALA A C 1
ATOM 784 O O . ALA A 1 98 ? 9.887 -8.664 -21.829 1.00 96.25 98 ALA A O 1
ATOM 785 N N . ILE A 1 99 ? 9.051 -9.434 -23.762 1.00 95.19 99 ILE A N 1
ATOM 786 C CA . ILE A 1 99 ? 8.984 -10.852 -23.373 1.00 95.19 99 ILE A CA 1
ATOM 787 C C . ILE A 1 99 ? 10.381 -11.385 -23.061 1.00 95.19 99 ILE A C 1
ATOM 789 O O . ILE A 1 99 ? 10.564 -12.064 -22.049 1.00 95.19 99 ILE A O 1
ATOM 793 N N . TYR A 1 100 ? 11.373 -11.064 -23.898 1.00 95.38 100 TYR A N 1
ATOM 794 C CA . TYR A 1 100 ? 12.755 -11.488 -23.693 1.00 95.38 100 TYR A CA 1
ATOM 795 C C . TYR A 1 100 ? 13.299 -11.012 -22.339 1.00 95.38 100 TYR A C 1
ATOM 797 O O . TYR A 1 100 ? 13.722 -11.844 -21.536 1.00 95.38 100 TYR A O 1
ATOM 805 N N . PHE A 1 101 ? 13.198 -9.717 -22.026 1.00 96.62 101 PHE A N 1
ATOM 806 C CA . PHE A 1 101 ? 13.721 -9.165 -20.770 1.00 96.62 101 PHE A CA 1
ATOM 807 C C . PHE A 1 101 ? 12.890 -9.517 -19.531 1.00 96.62 101 PHE A C 1
ATOM 809 O O . PHE A 1 101 ? 13.446 -9.665 -18.440 1.00 96.62 101 PHE A O 1
ATOM 816 N N . ARG A 1 102 ? 11.578 -9.756 -19.666 1.00 95.81 102 ARG A N 1
ATOM 817 C CA . ARG A 1 102 ? 10.741 -10.244 -18.552 1.00 95.81 102 ARG A CA 1
ATOM 818 C C . ARG A 1 102 ? 11.200 -11.605 -18.010 1.00 95.81 102 ARG A C 1
ATOM 820 O O . ARG A 1 102 ? 10.930 -11.894 -16.848 1.00 95.81 102 ARG A O 1
ATOM 827 N N . LYS A 1 103 ? 11.976 -12.398 -18.766 1.00 94.00 103 LYS A N 1
ATOM 828 C CA . LYS A 1 103 ? 12.614 -13.643 -18.280 1.00 94.00 103 LYS A CA 1
ATOM 829 C C . LYS A 1 103 ? 13.637 -13.422 -17.155 1.00 94.00 103 LYS A C 1
ATOM 831 O O . LYS A 1 103 ? 13.976 -14.369 -16.441 1.00 94.00 103 LYS A O 1
ATOM 836 N N . ALA A 1 104 ? 14.147 -12.199 -16.989 1.00 94.25 104 ALA A N 1
ATOM 837 C CA . ALA A 1 104 ? 14.986 -11.821 -15.849 1.00 94.25 104 ALA A CA 1
ATOM 838 C C . ALA A 1 104 ? 14.168 -11.516 -14.581 1.00 94.25 104 ALA A C 1
ATOM 840 O O . ALA A 1 104 ? 14.738 -11.383 -13.503 1.00 94.25 104 ALA A O 1
ATOM 841 N N . LEU A 1 105 ? 12.842 -11.383 -14.701 1.00 94.44 105 LEU A N 1
ATOM 842 C CA . LEU A 1 105 ? 11.961 -10.862 -13.662 1.00 94.44 105 LEU A CA 1
ATOM 843 C C . LEU A 1 105 ? 11.062 -11.991 -13.134 1.00 94.44 105 LEU A C 1
ATOM 845 O O . LEU A 1 105 ? 9.919 -12.122 -13.588 1.00 94.44 105 LEU A O 1
ATOM 849 N N . PRO A 1 106 ? 11.522 -12.801 -12.160 1.00 87.31 106 PRO A N 1
ATOM 850 C CA . PRO A 1 106 ? 10.722 -13.889 -11.608 1.00 87.31 106 PRO A CA 1
ATOM 851 C C . PRO A 1 106 ? 9.471 -13.349 -10.916 1.00 87.31 106 PRO A C 1
ATOM 853 O O . PRO A 1 106 ? 9.527 -12.361 -10.170 1.00 87.31 106 PRO A O 1
ATOM 856 N N . SER A 1 107 ? 8.322 -13.975 -11.176 1.00 82.19 107 SER A N 1
ATOM 857 C CA . SER A 1 107 ? 7.080 -13.671 -10.461 1.00 82.19 107 SER A CA 1
ATOM 858 C C . SER A 1 107 ? 7.298 -13.842 -8.961 1.00 82.19 107 SER A C 1
ATOM 860 O O . SER A 1 107 ? 7.915 -14.811 -8.518 1.00 82.19 107 SER A O 1
ATOM 862 N N . ARG A 1 108 ? 6.801 -12.891 -8.164 1.00 76.38 108 ARG A N 1
ATOM 863 C CA . ARG A 1 108 ? 6.875 -13.006 -6.706 1.00 76.38 108 ARG A CA 1
ATOM 864 C C . ARG A 1 108 ? 6.034 -14.210 -6.290 1.00 76.38 108 ARG A C 1
ATOM 866 O O . ARG A 1 108 ? 4.824 -14.202 -6.502 1.00 76.38 108 ARG A O 1
ATOM 873 N N . LYS A 1 109 ? 6.663 -15.228 -5.702 1.00 77.81 109 LYS A N 1
ATOM 874 C CA . LYS A 1 109 ? 5.929 -16.319 -5.057 1.00 77.81 109 LYS A CA 1
ATOM 875 C C . LYS A 1 109 ? 5.218 -15.738 -3.839 1.00 77.81 109 LYS A C 1
ATOM 877 O O . LYS A 1 109 ? 5.864 -15.261 -2.909 1.00 77.81 109 LYS A O 1
ATOM 882 N N . THR A 1 110 ? 3.893 -15.722 -3.867 1.00 75.06 110 THR A N 1
ATOM 883 C CA . THR A 1 110 ? 3.077 -15.359 -2.710 1.00 75.06 110 THR A CA 1
ATOM 884 C C . THR A 1 110 ? 2.615 -16.641 -2.044 1.00 75.06 110 THR A C 1
ATOM 886 O O . THR A 1 110 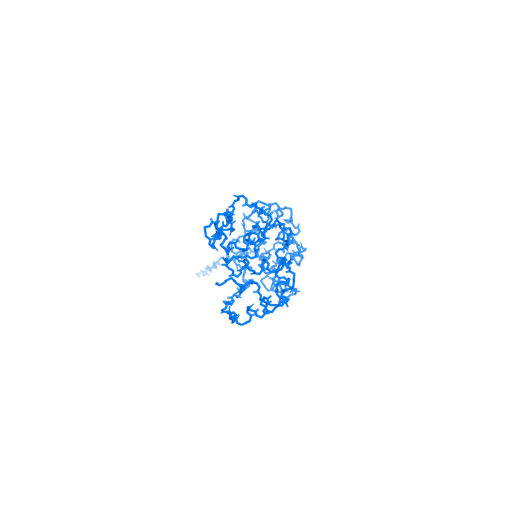? 1.750 -17.329 -2.581 1.00 75.06 110 THR A O 1
ATOM 889 N N . ASN A 1 111 ? 3.186 -16.963 -0.887 1.00 81.62 111 ASN A N 1
ATOM 890 C CA . ASN A 1 111 ? 2.642 -18.029 -0.054 1.00 81.62 111 ASN A CA 1
ATOM 891 C C . ASN A 1 111 ? 1.340 -17.537 0.583 1.00 81.62 111 ASN A C 1
ATOM 893 O O . ASN A 1 111 ? 1.250 -16.381 1.011 1.00 81.62 111 ASN A O 1
ATOM 897 N N . VAL A 1 112 ? 0.330 -18.404 0.620 1.00 82.50 112 VAL A N 1
ATOM 898 C CA . VAL A 1 112 ? -0.922 -18.107 1.316 1.00 82.50 112 VAL A CA 1
ATOM 899 C C . VAL A 1 112 ? -0.635 -18.084 2.814 1.00 82.50 112 VAL A C 1
ATOM 901 O O . VAL A 1 112 ? -0.074 -19.026 3.366 1.00 82.50 112 VAL A O 1
ATOM 904 N N . ASP A 1 113 ? -1.007 -16.988 3.467 1.00 84.62 113 ASP A N 1
ATOM 905 C CA . ASP A 1 113 ? -0.909 -16.848 4.915 1.00 84.62 113 ASP A CA 1
ATOM 906 C C . ASP A 1 113 ? -2.173 -17.421 5.571 1.00 84.62 113 ASP A C 1
ATOM 908 O O . ASP A 1 113 ? -3.231 -16.784 5.573 1.00 84.62 113 ASP A O 1
ATOM 912 N N . GLY A 1 114 ? -2.061 -18.654 6.067 1.00 84.75 114 GLY A N 1
ATOM 913 C CA . GLY A 1 114 ? -3.142 -19.389 6.726 1.00 84.75 114 GLY A CA 1
ATOM 914 C C . GLY A 1 114 ? -3.243 -19.158 8.234 1.00 84.75 114 GLY A C 1
ATOM 915 O O . GLY A 1 114 ? -4.09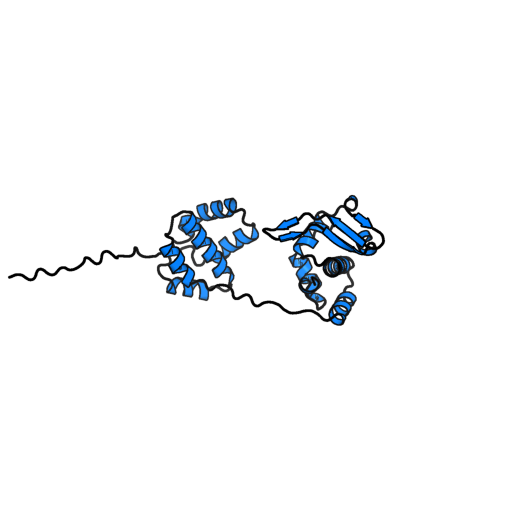1 -19.774 8.871 1.00 84.75 114 GLY A O 1
ATOM 916 N N . TYR A 1 115 ? -2.401 -18.304 8.822 1.00 91.06 115 TYR A N 1
ATOM 917 C CA . TYR A 1 115 ? -2.372 -18.128 10.272 1.00 91.06 115 TYR A CA 1
ATOM 918 C C . TYR A 1 115 ? -3.679 -17.516 10.807 1.00 91.06 115 TYR A C 1
ATOM 920 O O . TYR A 1 115 ? -4.181 -16.506 10.294 1.00 91.06 115 TYR A O 1
ATOM 928 N N . VAL A 1 116 ? -4.199 -18.124 11.874 1.00 91.19 116 VAL A N 1
ATOM 929 C CA . VAL A 1 116 ? -5.333 -17.647 12.670 1.00 91.19 116 VAL A CA 1
ATOM 930 C C . VAL A 1 116 ? -4.871 -17.617 14.132 1.00 91.19 116 VAL A C 1
ATOM 932 O O . VAL A 1 116 ? -4.401 -18.645 14.620 1.00 91.19 116 VAL A O 1
ATOM 935 N N . PRO A 1 117 ? -4.924 -16.459 14.814 1.00 92.38 117 PRO A N 1
ATOM 936 C CA . PRO A 1 117 ? -4.515 -16.361 16.211 1.00 92.38 117 PRO A CA 1
ATOM 937 C C . PRO A 1 117 ? -5.521 -17.084 17.110 1.00 92.38 117 PRO A C 1
ATOM 939 O O . PRO A 1 117 ? -6.711 -17.111 16.801 1.00 92.38 117 PRO A O 1
ATOM 942 N N . ALA A 1 118 ? -5.060 -17.625 18.237 1.00 94.69 118 ALA A N 1
ATOM 943 C CA . ALA A 1 118 ? -5.964 -18.167 19.243 1.00 94.69 118 ALA A CA 1
ATOM 944 C C . ALA A 1 118 ? -6.704 -17.031 19.969 1.00 94.69 118 ALA A C 1
ATOM 946 O O . ALA A 1 118 ? -6.144 -15.955 20.196 1.00 94.69 118 ALA A O 1
ATOM 947 N N . ASP A 1 119 ? -7.934 -17.288 20.416 1.00 94.50 119 ASP A N 1
ATOM 948 C CA . ASP A 1 119 ? -8.738 -16.313 21.167 1.00 94.50 119 ASP A CA 1
ATOM 949 C C . ASP A 1 119 ? -7.995 -15.761 22.387 1.00 94.50 119 ASP A C 1
ATOM 951 O O . ASP A 1 119 ? -8.062 -14.565 22.685 1.00 94.50 119 ASP A O 1
ATOM 955 N N . GLN A 1 120 ? -7.245 -16.621 23.080 1.00 95.81 120 GLN A N 1
ATOM 956 C CA . GLN A 1 120 ? -6.461 -16.220 24.241 1.00 95.81 120 GLN A CA 1
ATOM 957 C C . GLN A 1 120 ? -5.353 -15.227 23.867 1.00 95.81 120 GLN A C 1
ATOM 959 O O . GLN A 1 120 ? -5.121 -14.274 24.610 1.00 95.81 120 GLN A O 1
ATOM 964 N N . ASP A 1 121 ? -4.713 -15.381 22.706 1.00 95.00 121 ASP A N 1
ATOM 965 C CA . ASP A 1 121 ? -3.680 -14.452 22.235 1.00 95.00 121 ASP A CA 1
ATOM 966 C C . ASP A 1 121 ? -4.269 -13.074 21.937 1.00 95.00 121 ASP A C 1
ATOM 968 O O . ASP A 1 121 ? -3.680 -12.051 22.295 1.00 95.00 121 ASP A O 1
ATOM 972 N N . VAL A 1 122 ? -5.460 -13.035 21.333 1.00 95.69 122 VAL A N 1
ATOM 973 C CA . VAL A 1 122 ? -6.187 -11.788 21.052 1.00 95.69 122 VAL A CA 1
ATOM 974 C C . VAL A 1 122 ? -6.577 -11.091 22.358 1.00 95.69 122 VAL A C 1
ATOM 976 O O . VAL A 1 122 ? -6.324 -9.893 22.511 1.00 95.69 122 VAL A O 1
ATOM 979 N N . ARG A 1 123 ? -7.117 -11.837 23.332 1.00 96.19 123 ARG A N 1
ATOM 980 C CA . ARG A 1 123 ? -7.465 -11.313 24.666 1.00 96.19 123 ARG A CA 1
ATOM 981 C C . ARG A 1 123 ? -6.233 -10.782 25.401 1.00 96.19 123 ARG A C 1
ATOM 983 O O . ARG A 1 123 ? -6.257 -9.658 25.902 1.00 96.19 123 ARG A O 1
ATOM 990 N N . ASN A 1 124 ? -5.139 -11.541 25.406 1.00 96.62 124 ASN A N 1
ATOM 991 C CA . ASN A 1 124 ? -3.871 -11.142 26.017 1.00 96.62 124 ASN A CA 1
ATOM 992 C C . ASN A 1 124 ? -3.299 -9.879 25.356 1.00 96.62 124 ASN A C 1
ATOM 994 O O . ASN A 1 124 ? -2.797 -8.988 26.044 1.00 96.62 124 ASN A O 1
ATOM 998 N N . ALA A 1 125 ? -3.371 -9.780 24.025 1.00 96.25 125 ALA A N 1
ATOM 999 C CA . ALA A 1 125 ? -2.938 -8.592 23.299 1.00 96.25 125 ALA A CA 1
ATOM 1000 C C . ALA A 1 125 ? -3.778 -7.369 23.682 1.00 96.25 125 ALA A C 1
ATOM 1002 O O . ALA A 1 125 ? -3.209 -6.324 23.993 1.00 96.25 125 ALA A O 1
ATOM 1003 N N . TYR A 1 126 ? -5.105 -7.510 23.739 1.00 96.75 126 TYR A N 1
ATOM 1004 C CA . TYR A 1 126 ? -6.014 -6.432 24.129 1.00 96.75 126 TYR A CA 1
ATOM 1005 C C . TYR A 1 126 ? -5.757 -5.930 25.563 1.00 96.75 126 TYR A C 1
ATOM 1007 O O . TYR A 1 126 ? -5.674 -4.724 25.797 1.00 96.75 126 TYR A O 1
ATOM 1015 N N . GLN A 1 127 ? -5.519 -6.832 26.521 1.00 97.00 127 GLN A N 1
ATOM 1016 C CA . GLN A 1 127 ? -5.228 -6.474 27.919 1.00 97.00 127 GLN A CA 1
ATOM 1017 C C . GLN A 1 127 ? -3.938 -5.650 28.095 1.00 97.00 127 GLN A C 1
ATOM 1019 O O . GLN A 1 127 ? -3.836 -4.824 29.010 1.00 97.00 127 GLN A O 1
ATOM 1024 N N . LYS A 1 128 ? -2.951 -5.828 27.205 1.00 97.12 128 LYS A N 1
ATOM 1025 C CA . LYS A 1 128 ? -1.704 -5.040 27.200 1.00 97.12 128 LYS A CA 1
ATOM 1026 C C . LYS A 1 128 ? -1.914 -3.599 26.731 1.00 97.12 128 LYS A C 1
ATOM 1028 O O . LYS A 1 128 ? -1.054 -2.746 26.964 1.00 97.12 128 LYS A O 1
ATOM 1033 N N . ILE A 1 129 ? -3.035 -3.293 26.079 1.00 97.06 129 ILE A N 1
ATOM 1034 C CA . ILE A 1 129 ? -3.301 -1.962 25.543 1.00 97.06 129 ILE A CA 1
ATOM 1035 C C . ILE A 1 129 ? -3.727 -1.024 26.675 1.00 97.06 129 ILE A C 1
ATOM 1037 O O . ILE A 1 129 ? -4.787 -1.178 27.285 1.00 97.06 129 ILE A O 1
ATOM 1041 N N . LYS A 1 130 ? -2.889 -0.019 26.944 1.00 95.69 130 LYS A N 1
ATOM 1042 C CA . LYS A 1 130 ? -3.153 1.030 27.944 1.00 95.69 130 LYS A CA 1
ATOM 1043 C C . LYS A 1 130 ? -3.682 2.329 27.339 1.00 95.69 130 LYS A C 1
ATOM 1045 O O . LYS A 1 130 ? -4.392 3.065 28.007 1.00 95.69 130 LYS A O 1
ATOM 1050 N N . LYS A 1 131 ? -3.329 2.622 26.085 1.00 95.00 131 LYS A N 1
ATOM 1051 C CA . LYS A 1 131 ? -3.744 3.850 25.397 1.00 95.00 131 LYS A CA 1
ATOM 1052 C C . LYS A 1 131 ? -5.132 3.660 24.803 1.00 95.00 131 LYS A C 1
ATOM 1054 O O . LYS A 1 131 ? -5.313 2.764 23.984 1.00 95.00 131 LYS A O 1
ATOM 1059 N N . GLU A 1 132 ? -6.060 4.545 25.143 1.00 93.69 132 GLU A N 1
ATOM 1060 C CA . GLU A 1 132 ? -7.446 4.466 24.668 1.00 93.69 132 GLU A CA 1
ATOM 1061 C C . GLU A 1 132 ? -7.551 4.493 23.138 1.00 93.69 132 GLU A C 1
ATOM 1063 O O . GLU A 1 132 ? -8.227 3.664 22.536 1.00 93.69 132 GLU A O 1
ATOM 1068 N N . LYS A 1 133 ? -6.767 5.359 22.486 1.00 94.06 133 LYS A N 1
ATOM 1069 C CA . LYS A 1 133 ? -6.636 5.383 21.023 1.00 94.06 133 LYS A CA 1
ATOM 1070 C C . LYS A 1 133 ? -6.302 4.000 20.450 1.00 94.06 133 LYS A C 1
ATOM 1072 O O . LYS A 1 133 ? -6.924 3.565 19.489 1.00 94.06 133 LYS A O 1
ATOM 1077 N N . ASP A 1 134 ? -5.317 3.313 21.025 1.00 95.50 134 ASP A N 1
ATOM 1078 C CA . ASP A 1 134 ? -4.869 2.011 20.523 1.00 95.50 134 ASP A CA 1
ATOM 1079 C C . ASP A 1 134 ? -5.945 0.934 20.787 1.00 95.50 134 ASP A C 1
ATOM 1081 O O . ASP A 1 134 ? -6.086 0.021 19.973 1.00 95.50 134 ASP A O 1
ATOM 1085 N N . ARG A 1 135 ? -6.750 1.070 21.858 1.00 95.94 135 ARG A N 1
ATOM 1086 C CA . ARG A 1 135 ? -7.900 0.188 22.139 1.00 95.94 135 ARG A CA 1
ATOM 1087 C C . ARG A 1 135 ? -8.983 0.340 21.085 1.00 95.94 135 ARG A C 1
ATOM 1089 O O . ARG A 1 135 ? -9.356 -0.657 20.482 1.00 95.94 135 ARG A O 1
ATOM 1096 N N . ILE A 1 136 ? -9.396 1.575 20.797 1.00 95.62 136 ILE A N 1
ATOM 1097 C CA . ILE A 1 136 ? -10.397 1.870 19.763 1.00 95.62 136 ILE A CA 1
ATOM 1098 C C . ILE A 1 136 ? -9.952 1.295 18.410 1.00 95.62 136 ILE A C 1
ATOM 1100 O O . ILE A 1 136 ? -10.723 0.622 17.730 1.00 95.62 136 ILE A O 1
ATOM 1104 N N . LEU A 1 137 ? -8.687 1.509 18.023 1.00 95.75 137 LEU A N 1
ATOM 1105 C CA . LEU A 1 137 ? -8.142 0.970 16.771 1.00 95.75 137 LEU A CA 1
ATOM 1106 C C . LEU A 1 137 ? -8.185 -0.564 16.731 1.00 95.75 137 LEU A C 1
ATOM 1108 O O . LEU A 1 137 ? -8.513 -1.137 15.692 1.00 95.75 137 LEU A O 1
ATOM 1112 N N . PHE A 1 138 ? -7.839 -1.222 17.839 1.00 96.31 138 PHE A N 1
ATOM 1113 C CA . PHE A 1 138 ? -7.864 -2.678 17.955 1.00 96.31 138 PHE A CA 1
ATOM 1114 C C . PHE A 1 138 ? -9.294 -3.225 17.875 1.00 96.31 138 PHE A C 1
ATOM 1116 O O . PHE A 1 138 ? -9.551 -4.141 17.098 1.00 96.31 138 PHE A O 1
ATOM 1123 N N . GLU A 1 139 ? -10.223 -2.638 18.630 1.00 95.81 139 GLU A N 1
ATOM 1124 C CA . GLU A 1 139 ? -11.627 -3.050 18.702 1.00 95.81 139 GLU A CA 1
ATOM 1125 C C . GLU A 1 139 ? -12.320 -2.911 17.350 1.00 95.81 139 GLU A C 1
ATOM 1127 O O . GLU A 1 139 ? -12.951 -3.861 16.896 1.00 95.81 139 GLU A O 1
ATOM 1132 N N . ILE A 1 140 ? -12.150 -1.782 16.648 1.00 95.69 140 ILE A N 1
ATOM 1133 C CA . ILE A 1 140 ? -12.746 -1.622 15.315 1.00 95.69 140 ILE A CA 1
ATOM 1134 C C . ILE A 1 140 ? -12.227 -2.717 14.383 1.00 95.69 140 ILE A C 1
ATOM 1136 O O . ILE A 1 140 ? -13.019 -3.340 13.683 1.00 95.69 140 ILE A O 1
ATOM 1140 N N . LEU A 1 141 ? -10.916 -2.978 14.360 1.00 95.94 141 LEU A N 1
ATOM 1141 C CA . LEU A 1 141 ? -10.350 -4.016 13.494 1.00 95.94 141 LEU A CA 1
ATOM 1142 C C . LEU A 1 141 ? -10.892 -5.410 13.826 1.00 95.94 141 LEU A C 1
ATOM 1144 O O . LEU A 1 141 ? -11.201 -6.151 12.896 1.00 95.94 141 LEU A O 1
ATOM 1148 N N . ALA A 1 142 ? -11.015 -5.731 15.116 1.00 95.38 142 ALA A N 1
ATOM 1149 C CA . ALA A 1 142 ? -11.493 -7.023 15.596 1.00 95.38 142 ALA A CA 1
ATOM 1150 C C . ALA A 1 142 ? -12.994 -7.238 15.341 1.00 95.38 142 ALA A C 1
ATOM 1152 O O . ALA A 1 142 ? -13.385 -8.317 14.918 1.00 95.38 142 ALA A O 1
ATOM 1153 N N . PHE A 1 143 ? -13.836 -6.221 15.551 1.00 95.19 143 PHE A N 1
ATOM 1154 C CA . PHE A 1 143 ? -15.286 -6.355 15.373 1.00 95.19 143 PHE A CA 1
ATOM 1155 C C . PHE A 1 143 ? -15.737 -6.214 13.920 1.00 95.19 143 PHE A C 1
ATOM 1157 O O . PHE A 1 143 ? -16.658 -6.899 13.487 1.00 95.19 143 PHE A O 1
ATOM 1164 N N . SER A 1 144 ? -15.123 -5.302 13.164 1.00 93.88 144 SER A N 1
ATOM 1165 C CA . SER A 1 144 ? -15.602 -4.967 11.818 1.00 93.88 144 SER A CA 1
ATOM 1166 C C . SER A 1 144 ? -14.962 -5.794 10.710 1.00 93.88 144 SER A C 1
ATOM 1168 O O . SER A 1 144 ? -15.449 -5.778 9.578 1.00 93.88 144 SER A O 1
ATOM 1170 N N . GLY A 1 145 ? -13.826 -6.443 10.982 1.00 92.69 145 GLY A N 1
ATOM 1171 C CA . GLY A 1 145 ? -13.085 -7.162 9.954 1.00 92.69 145 GLY A CA 1
ATOM 1172 C C . GLY A 1 145 ? -12.626 -6.265 8.793 1.00 92.69 145 GLY A C 1
ATOM 1173 O O . GLY A 1 145 ? -12.449 -6.745 7.668 1.00 92.69 145 GLY A O 1
ATOM 1174 N N . ILE A 1 146 ? -12.385 -4.971 9.028 1.00 93.62 146 ILE A N 1
ATOM 1175 C CA . ILE A 1 146 ? -11.866 -4.056 8.000 1.00 93.62 146 ILE A CA 1
ATOM 1176 C C . ILE A 1 146 ? -10.336 -4.058 7.921 1.00 93.62 146 ILE A C 1
ATOM 1178 O O . ILE A 1 146 ? -9.605 -4.495 8.809 1.00 93.62 146 ILE A O 1
ATOM 1182 N N . ARG A 1 147 ? -9.801 -3.537 6.819 1.00 93.25 147 ARG A N 1
ATOM 1183 C CA . ARG A 1 147 ? -8.362 -3.300 6.646 1.00 93.25 147 ARG A CA 1
ATOM 1184 C C . ARG A 1 147 ? -7.948 -2.023 7.368 1.00 93.25 147 ARG A C 1
ATOM 1186 O O . ARG A 1 147 ? -8.689 -1.049 7.383 1.00 93.25 147 ARG A O 1
ATOM 1193 N N . ILE A 1 148 ? -6.686 -1.949 7.797 1.00 94.81 148 ILE A N 1
ATOM 1194 C CA . ILE A 1 148 ? -6.104 -0.720 8.374 1.00 94.81 148 ILE A CA 1
ATOM 1195 C C . ILE A 1 148 ? -6.319 0.504 7.467 1.00 94.81 148 ILE A C 1
ATOM 1197 O O . ILE A 1 148 ? -6.557 1.603 7.947 1.00 94.81 148 ILE A O 1
ATOM 1201 N N . THR A 1 149 ? -6.269 0.336 6.144 1.00 93.06 149 THR A N 1
ATOM 1202 C CA . THR A 1 149 ? -6.533 1.440 5.207 1.00 93.06 149 THR A CA 1
ATOM 1203 C C . THR A 1 149 ? -7.972 1.952 5.267 1.00 93.06 149 THR A C 1
ATOM 1205 O O . THR A 1 149 ? -8.193 3.144 5.101 1.00 93.06 149 THR A O 1
ATOM 1208 N N . GLU A 1 150 ? -8.937 1.056 5.478 1.00 94.56 150 GLU A N 1
ATOM 1209 C CA . GLU A 1 150 ? -10.357 1.398 5.630 1.00 94.56 150 GLU A CA 1
ATOM 1210 C C . GLU A 1 150 ? -10.588 2.062 6.994 1.00 94.56 150 GLU A C 1
ATOM 1212 O O . GLU A 1 150 ? -11.212 3.117 7.045 1.00 94.56 150 GLU A O 1
ATOM 1217 N N . LEU A 1 151 ? -9.970 1.531 8.060 1.00 95.31 151 LEU A N 1
ATOM 1218 C CA . LEU A 1 151 ? -9.956 2.130 9.400 1.00 95.31 151 LEU A CA 1
ATOM 1219 C C . LEU A 1 151 ? -9.438 3.572 9.379 1.00 95.31 151 LEU A C 1
ATOM 1221 O O . LEU A 1 151 ? -10.101 4.485 9.856 1.00 95.31 151 LEU A O 1
ATOM 1225 N N . VAL A 1 152 ? -8.251 3.786 8.806 1.00 95.19 152 VAL A N 1
ATOM 1226 C CA . VAL A 1 152 ? -7.622 5.112 8.740 1.00 95.19 152 VAL A CA 1
ATOM 1227 C C . VAL A 1 152 ? -8.494 6.093 7.963 1.00 95.19 152 VAL A C 1
ATOM 1229 O O . VAL A 1 152 ? -8.638 7.238 8.383 1.00 95.19 152 VAL A O 1
ATOM 1232 N N . LYS A 1 153 ? -9.100 5.658 6.851 1.00 94.62 153 LYS A N 1
ATOM 1233 C CA . LYS A 1 153 ? -10.024 6.502 6.088 1.00 94.62 153 LYS A CA 1
ATOM 1234 C C . LYS A 1 153 ? -11.257 6.860 6.916 1.00 94.62 153 LYS A C 1
ATOM 1236 O O . LYS A 1 153 ? -11.579 8.040 7.014 1.00 94.62 153 LYS A O 1
ATOM 1241 N N . MET A 1 154 ? -11.902 5.863 7.526 1.00 95.44 154 MET A N 1
ATOM 1242 C CA . MET A 1 154 ? -13.080 6.055 8.371 1.00 95.44 154 MET A CA 1
ATOM 1243 C C . MET A 1 154 ? -12.799 7.073 9.477 1.00 95.44 154 MET A C 1
ATOM 1245 O O . MET A 1 154 ? -13.549 8.028 9.617 1.00 95.44 154 MET A O 1
ATOM 1249 N N . LEU A 1 155 ? -11.707 6.899 10.226 1.00 95.75 155 LEU A N 1
ATOM 1250 C CA . LEU A 1 155 ? -11.382 7.770 11.355 1.00 95.75 155 LEU A CA 1
ATOM 1251 C C . LEU A 1 155 ? -10.953 9.174 10.924 1.00 95.75 155 LEU A C 1
ATOM 1253 O O . LEU A 1 155 ? -11.254 10.135 11.626 1.00 95.75 155 LEU A O 1
ATOM 1257 N N . LYS A 1 156 ? -10.285 9.319 9.775 1.00 94.94 156 LYS A N 1
ATOM 1258 C CA . LYS A 1 156 ? -9.919 10.634 9.227 1.00 94.94 156 LYS A CA 1
ATOM 1259 C C . LYS A 1 156 ? -11.151 11.431 8.789 1.00 94.94 156 LYS A C 1
ATOM 1261 O O . LYS A 1 156 ? -11.187 12.646 8.951 1.00 94.94 156 LYS A O 1
ATOM 1266 N N . GLU A 1 157 ? -12.148 10.744 8.242 1.00 94.06 157 GLU A N 1
ATOM 1267 C CA . GLU A 1 157 ? -13.386 11.324 7.706 1.00 94.06 157 GLU A CA 1
ATOM 1268 C C . GLU A 1 157 ? -14.575 11.133 8.655 1.00 94.06 157 GLU A C 1
ATOM 1270 O O . GLU A 1 157 ? -15.726 11.227 8.225 1.00 94.06 157 GLU A O 1
ATOM 1275 N N . PHE A 1 158 ? -14.310 10.822 9.928 1.00 96.00 158 PHE A N 1
ATOM 1276 C CA . PHE A 1 158 ? -15.361 10.490 10.876 1.00 96.00 158 PHE A CA 1
ATOM 1277 C C . PHE A 1 158 ? -16.275 11.693 11.107 1.00 96.00 158 PHE A C 1
ATOM 1279 O O . PHE A 1 158 ? -15.808 12.820 11.324 1.00 96.00 158 PHE A O 1
ATOM 1286 N N . ASP A 1 159 ? -17.570 11.414 11.052 1.00 94.81 159 ASP A N 1
ATOM 1287 C CA . ASP A 1 159 ? -18.660 12.323 11.362 1.00 94.81 159 ASP A CA 1
ATOM 1288 C C . ASP A 1 159 ? -19.745 11.516 12.095 1.00 94.81 159 ASP A C 1
ATOM 1290 O O . ASP A 1 159 ? -20.329 10.602 11.501 1.00 94.81 159 ASP A O 1
ATOM 1294 N N . PRO A 1 160 ? -20.005 11.808 13.381 1.00 92.56 160 PRO A N 1
ATOM 1295 C CA . PRO A 1 160 ? -20.921 11.019 14.198 1.00 92.56 160 PRO A CA 1
ATOM 1296 C C . PRO A 1 160 ? -22.353 10.997 13.645 1.00 92.56 160 PRO A C 1
ATOM 1298 O O . PRO A 1 160 ? -23.053 10.009 13.855 1.00 92.56 160 PRO A O 1
ATOM 1301 N N . THR A 1 161 ? -22.773 12.016 12.883 1.00 94.44 161 THR A N 1
ATOM 1302 C CA . THR A 1 161 ? -24.131 12.103 12.309 1.00 94.44 161 THR A CA 1
ATOM 1303 C C . THR A 1 161 ? -24.410 11.032 11.254 1.00 94.44 161 THR A C 1
ATOM 1305 O O . THR A 1 161 ? -25.561 10.703 10.979 1.00 94.44 161 THR A O 1
ATOM 1308 N N . ARG A 1 162 ? -23.354 10.445 10.678 1.00 94.88 162 ARG A N 1
ATOM 1309 C CA . ARG A 1 162 ? -23.448 9.366 9.687 1.00 94.88 162 ARG A CA 1
ATOM 1310 C C . ARG A 1 162 ? -23.552 7.981 10.318 1.00 94.88 162 ARG A C 1
ATOM 1312 O O . ARG A 1 162 ? -23.762 7.009 9.593 1.00 94.88 162 ARG A O 1
ATOM 1319 N N . SER A 1 163 ? -23.341 7.865 11.629 1.00 93.38 163 SER A N 1
ATOM 1320 C CA . SER A 1 163 ? -23.429 6.586 12.329 1.00 93.38 163 SER A CA 1
ATOM 1321 C C . SER A 1 163 ? -24.885 6.140 12.426 1.00 93.38 163 SER A C 1
ATOM 1323 O O . SER A 1 163 ? -25.748 6.900 12.854 1.00 93.38 163 SER A O 1
ATOM 1325 N N . ILE A 1 164 ? -25.159 4.897 12.036 1.00 95.75 164 ILE A N 1
ATOM 1326 C CA . ILE A 1 164 ? -26.492 4.300 12.113 1.00 95.75 164 ILE A CA 1
ATOM 1327 C C . ILE A 1 164 ? -26.452 3.260 13.226 1.00 95.75 164 ILE A C 1
ATOM 1329 O O . ILE A 1 164 ? -25.785 2.235 13.083 1.00 95.75 164 ILE A O 1
ATOM 1333 N N . THR A 1 165 ? -27.156 3.519 14.324 1.00 94.38 165 THR A N 1
ATOM 1334 C CA . THR A 1 165 ? -27.198 2.635 15.496 1.00 94.38 165 THR A CA 1
ATOM 1335 C C . THR A 1 165 ? -28.561 1.968 15.598 1.00 94.38 165 THR A C 1
ATOM 1337 O O . THR A 1 165 ? -29.581 2.650 15.598 1.00 94.38 165 THR A O 1
ATOM 1340 N N . ASP A 1 166 ? -28.562 0.644 15.722 1.00 92.38 166 ASP A N 1
ATOM 1341 C CA . ASP A 1 166 ? -29.736 -0.153 16.060 1.00 92.38 166 ASP A CA 1
ATOM 1342 C C . ASP A 1 166 ? -29.404 -1.054 17.257 1.00 92.38 166 ASP A C 1
ATOM 1344 O O . ASP A 1 166 ? -28.558 -1.951 17.182 1.00 92.38 166 ASP A O 1
ATOM 1348 N N . LYS A 1 167 ? -30.056 -0.787 18.394 1.00 91.38 167 LYS A N 1
ATOM 1349 C CA . LYS A 1 167 ? -29.842 -1.477 19.676 1.00 91.38 167 LYS A CA 1
ATOM 1350 C C . LYS A 1 167 ? -28.358 -1.517 20.083 1.00 91.38 167 LYS A C 1
ATOM 1352 O O . LYS A 1 167 ? -27.792 -0.514 20.512 1.00 91.38 167 LYS A O 1
ATOM 1357 N N . GLN A 1 168 ? -27.739 -2.691 19.981 1.00 94.06 168 GLN A N 1
ATOM 1358 C CA . GLN A 1 168 ? -26.371 -2.964 20.424 1.00 94.06 168 GLN A CA 1
ATOM 1359 C C . GLN A 1 168 ? -25.340 -2.872 19.292 1.00 94.06 168 GLN A C 1
ATOM 1361 O O . GLN A 1 168 ? -24.146 -3.024 19.540 1.00 94.06 168 GLN A O 1
ATOM 1366 N N . ILE A 1 169 ? -25.776 -2.632 18.052 1.00 94.69 169 ILE A N 1
ATOM 1367 C CA . ILE A 1 169 ? -24.908 -2.634 16.874 1.00 94.69 169 ILE A CA 1
ATOM 1368 C C . ILE A 1 169 ? -24.990 -1.273 16.186 1.00 94.69 169 ILE A C 1
ATOM 1370 O O . ILE A 1 169 ? -26.065 -0.762 15.880 1.00 94.69 169 ILE A O 1
ATOM 1374 N N . SER A 1 170 ? -23.830 -0.709 15.881 1.00 96.44 170 SER A N 1
ATOM 1375 C CA . SER A 1 170 ? -23.681 0.467 15.036 1.00 96.44 170 SER A CA 1
ATOM 1376 C C . SER A 1 170 ? -23.007 0.095 13.723 1.00 96.44 170 SER A C 1
ATOM 1378 O O . SER A 1 170 ? -22.111 -0.751 13.667 1.00 96.44 170 SER A O 1
ATOM 1380 N N . LYS A 1 171 ? -23.414 0.762 12.644 1.00 96.00 171 LYS A N 1
ATOM 1381 C CA . LYS A 1 171 ? -22.752 0.691 11.342 1.00 96.00 171 LYS A CA 1
ATOM 1382 C C . LYS A 1 171 ? -22.410 2.088 10.839 1.00 96.00 171 LYS A C 1
ATOM 1384 O O . LYS A 1 171 ? -23.235 2.998 10.886 1.00 96.00 171 LYS A O 1
ATOM 1389 N N . TYR A 1 172 ? -21.202 2.239 10.307 1.00 96.62 172 TYR A N 1
ATOM 1390 C CA . TYR A 1 172 ? -20.733 3.482 9.702 1.00 96.62 172 TYR A CA 1
ATOM 1391 C C . TYR A 1 172 ? -20.595 3.324 8.180 1.00 96.62 172 TYR A C 1
ATOM 1393 O O . TYR A 1 172 ? -19.815 2.473 7.740 1.00 96.62 172 TYR A O 1
ATOM 1401 N N . PRO A 1 173 ? -21.309 4.114 7.357 1.00 96.00 173 PRO A N 1
ATOM 1402 C CA . PRO A 1 173 ? -21.156 4.084 5.905 1.00 96.00 173 PRO A CA 1
ATOM 1403 C C . PRO A 1 173 ? -19.769 4.597 5.493 1.00 96.00 173 PRO A C 1
ATOM 1405 O O . PRO A 1 173 ? -19.437 5.757 5.736 1.00 96.00 173 PRO A O 1
ATOM 1408 N N . LEU A 1 174 ? -18.963 3.760 4.838 1.00 94.81 174 LEU A N 1
ATOM 1409 C CA . LEU A 1 174 ? -17.614 4.093 4.365 1.00 94.81 174 LEU A CA 1
ATOM 1410 C C . LEU A 1 174 ? -17.547 4.300 2.843 1.00 94.81 174 LEU A C 1
ATOM 1412 O O . LEU A 1 174 ? -16.766 5.138 2.393 1.00 94.81 174 LEU A O 1
ATOM 1416 N N . ASN A 1 175 ? -18.342 3.553 2.064 1.00 90.94 175 ASN A N 1
ATOM 1417 C CA . ASN A 1 175 ? -18.423 3.618 0.594 1.00 90.94 175 ASN A CA 1
ATOM 1418 C C . ASN A 1 175 ? -17.053 3.733 -0.106 1.00 90.94 175 ASN A C 1
ATOM 1420 O O . ASN A 1 175 ? -16.868 4.498 -1.054 1.00 90.94 175 ASN A O 1
ATOM 1424 N N . TYR A 1 176 ? -16.054 2.992 0.379 1.00 91.81 176 TYR A N 1
ATOM 1425 C CA . TYR A 1 176 ? -14.680 3.111 -0.094 1.00 91.81 176 TYR A CA 1
ATOM 1426 C C . TYR A 1 176 ? -14.329 2.001 -1.078 1.00 91.81 176 TYR A C 1
ATOM 1428 O O . TYR A 1 176 ? -14.421 0.813 -0.764 1.00 91.81 176 TYR A O 1
ATOM 1436 N N . SER A 1 177 ? -13.873 2.404 -2.263 1.00 87.44 177 SER A N 1
ATOM 1437 C CA . SER A 1 177 ? -13.407 1.501 -3.312 1.00 87.44 177 SER A CA 1
ATOM 1438 C C . SER A 1 177 ? -11.910 1.676 -3.544 1.00 87.44 177 SER A C 1
ATOM 1440 O O . SER A 1 177 ? -11.412 2.792 -3.677 1.00 87.44 177 SER A O 1
ATOM 1442 N N . ARG A 1 178 ? -11.183 0.559 -3.612 1.00 81.19 178 ARG A N 1
ATOM 1443 C CA . ARG A 1 178 ? -9.760 0.516 -3.963 1.00 81.19 178 ARG A CA 1
ATOM 1444 C C . ARG A 1 178 ? -9.524 -0.592 -4.982 1.00 81.19 178 ARG A C 1
ATOM 1446 O O . ARG A 1 178 ? -9.406 -1.767 -4.615 1.00 81.19 178 ARG A O 1
ATOM 1453 N N . GLY A 1 179 ? -9.439 -0.205 -6.254 1.00 81.38 179 GLY A N 1
ATOM 1454 C CA . GLY A 1 179 ? -9.496 -1.150 -7.369 1.00 81.38 179 GLY A CA 1
ATOM 1455 C C . GLY A 1 179 ? -10.787 -1.967 -7.285 1.00 81.38 179 GLY A C 1
ATOM 1456 O O . GLY A 1 179 ? -11.855 -1.415 -7.035 1.00 81.38 179 GLY A O 1
ATOM 1457 N N . ASN A 1 180 ? -10.672 -3.292 -7.365 1.00 81.19 180 ASN A N 1
ATOM 1458 C CA . ASN A 1 180 ? -11.825 -4.199 -7.283 1.00 81.19 180 ASN A CA 1
ATOM 1459 C C . ASN A 1 180 ? -12.339 -4.443 -5.848 1.00 81.19 180 ASN A C 1
ATOM 1461 O O . ASN A 1 180 ? -13.318 -5.159 -5.663 1.00 81.19 180 ASN A O 1
ATOM 1465 N N . LYS A 1 181 ? -11.691 -3.893 -4.808 1.00 82.75 181 LYS A N 1
ATOM 1466 C CA . LYS A 1 181 ? -12.091 -4.100 -3.403 1.00 82.75 181 LYS A CA 1
ATOM 1467 C C . LYS A 1 181 ? -13.012 -2.974 -2.948 1.00 82.75 181 LYS A C 1
ATOM 1469 O O . LYS A 1 181 ? -12.605 -1.815 -2.994 1.00 82.75 181 LYS A O 1
ATOM 1474 N N . ARG A 1 182 ? -14.206 -3.319 -2.465 1.00 88.69 182 ARG A N 1
ATOM 1475 C CA . ARG A 1 182 ? -15.221 -2.368 -1.986 1.00 88.69 182 ARG A CA 1
ATOM 1476 C C . ARG A 1 182 ? -15.522 -2.606 -0.507 1.00 88.69 182 ARG A C 1
ATOM 1478 O O . ARG A 1 182 ? -15.615 -3.755 -0.090 1.00 88.69 182 ARG A O 1
ATOM 1485 N N . SER A 1 183 ? -15.653 -1.529 0.262 1.00 91.50 183 SER A N 1
ATOM 1486 C CA . SER A 1 183 ? -16.035 -1.544 1.681 1.00 91.50 183 SER A CA 1
ATOM 1487 C C . SER A 1 183 ? -17.172 -0.554 1.893 1.00 91.50 183 SER A C 1
ATOM 1489 O O . SER A 1 183 ? -16.955 0.655 1.811 1.00 91.50 183 SER A O 1
ATOM 1491 N N . GLN A 1 184 ? -18.381 -1.070 2.110 1.00 93.44 184 GLN A N 1
ATOM 1492 C CA . GLN A 1 184 ? -19.593 -0.248 2.197 1.00 93.44 184 GLN A CA 1
ATOM 1493 C C . GLN A 1 184 ? -19.854 0.234 3.622 1.00 93.44 184 GLN A C 1
ATOM 1495 O O . GLN A 1 184 ? -20.069 1.424 3.829 1.00 93.44 184 GLN A O 1
ATOM 1500 N N . TYR A 1 185 ? -19.757 -0.662 4.605 1.00 95.19 185 TYR A N 1
ATOM 1501 C CA . TYR A 1 185 ? -20.036 -0.369 6.009 1.00 95.19 185 TYR A CA 1
ATOM 1502 C C . TYR A 1 185 ? -18.922 -0.877 6.921 1.00 95.19 185 TYR A C 1
ATOM 1504 O O . TYR A 1 185 ? -18.259 -1.867 6.614 1.00 95.19 185 TYR A O 1
ATOM 1512 N N . VAL A 1 186 ? -18.752 -0.199 8.054 1.00 96.19 186 VAL A N 1
ATOM 1513 C CA . VAL A 1 186 ? -17.950 -0.653 9.193 1.00 96.19 186 VAL A CA 1
ATOM 1514 C C . VAL A 1 186 ? -18.902 -0.973 10.337 1.00 96.19 186 VAL A C 1
ATOM 1516 O O . VAL A 1 186 ? -19.580 -0.069 10.817 1.00 96.19 186 VAL A O 1
ATOM 1519 N N . TYR A 1 187 ? -18.966 -2.236 10.751 1.00 95.69 187 TYR A N 1
ATOM 1520 C CA . TYR A 1 187 ? -19.829 -2.692 11.845 1.00 95.69 187 TYR A CA 1
ATOM 1521 C C . TYR A 1 187 ? -19.076 -2.697 13.171 1.00 95.69 187 TYR A C 1
ATOM 1523 O O . TYR A 1 187 ? -17.909 -3.075 13.218 1.00 95.69 187 TYR A O 1
ATOM 1531 N N . MET A 1 188 ? -19.732 -2.281 14.247 1.00 95.88 188 MET A N 1
ATOM 1532 C CA . MET A 1 188 ? -19.152 -2.264 15.588 1.00 95.88 188 MET A CA 1
ATOM 1533 C C . MET A 1 188 ? -20.233 -2.291 16.672 1.00 95.88 188 MET A C 1
ATOM 1535 O O . MET A 1 188 ? -21.377 -1.937 16.387 1.00 95.88 188 MET A O 1
ATOM 1539 N N . PRO A 1 189 ? -19.895 -2.653 17.919 1.00 96.62 189 PRO A N 1
ATOM 1540 C CA . PRO A 1 189 ? -20.793 -2.463 19.052 1.00 96.62 189 PRO A CA 1
ATOM 1541 C C . PRO A 1 189 ? -21.172 -0.988 19.235 1.00 96.62 189 PRO A C 1
ATOM 1543 O O . PRO A 1 189 ? -20.344 -0.100 19.013 1.00 96.62 189 PRO A O 1
ATOM 1546 N N . SER A 1 190 ? -22.398 -0.715 19.677 1.00 95.12 190 SER A N 1
ATOM 1547 C CA . SER A 1 190 ? -22.875 0.660 19.884 1.00 95.12 190 SER A CA 1
ATOM 1548 C C . SER A 1 190 ? -22.074 1.415 20.947 1.00 95.12 190 SER A C 1
ATOM 1550 O O . SER A 1 190 ? -21.778 2.593 20.767 1.00 95.12 190 SER A O 1
ATOM 1552 N N . GLU A 1 191 ? -21.615 0.722 21.990 1.00 94.94 191 GLU A N 1
ATOM 1553 C CA . GLU A 1 191 ? -20.705 1.271 23.004 1.00 94.94 191 GLU A CA 1
ATOM 1554 C C . GLU A 1 191 ? -19.356 1.714 22.413 1.00 94.94 191 GLU A C 1
ATOM 1556 O O . GLU A 1 191 ? -18.773 2.707 22.840 1.00 94.94 191 GLU A O 1
ATOM 1561 N N . LEU A 1 192 ? -18.851 1.018 21.389 1.00 95.38 192 LEU A N 1
ATOM 1562 C CA . LEU A 1 192 ? -17.635 1.454 20.705 1.00 95.38 192 LEU A CA 1
ATOM 1563 C C . LEU A 1 192 ? -17.894 2.717 19.882 1.00 95.38 192 LEU A C 1
ATOM 1565 O O . LEU A 1 192 ? -17.056 3.617 19.856 1.00 95.38 192 LEU A O 1
ATOM 1569 N N . ALA A 1 193 ? -19.055 2.803 19.231 1.00 94.12 193 ALA A N 1
ATOM 1570 C CA . ALA A 1 193 ? -19.408 3.938 18.387 1.00 94.12 193 ALA A CA 1
ATOM 1571 C C . ALA A 1 193 ? -19.448 5.267 19.161 1.00 94.12 193 ALA A C 1
ATOM 1573 O O . ALA A 1 193 ? -19.065 6.296 18.605 1.00 94.12 193 ALA A O 1
ATOM 1574 N N . THR A 1 194 ? -19.844 5.258 20.439 1.00 92.31 194 THR A N 1
ATOM 1575 C CA . THR A 1 194 ? -19.890 6.468 21.283 1.00 92.31 194 THR A CA 1
ATOM 1576 C C . THR A 1 194 ? -18.505 6.994 21.668 1.00 92.31 194 THR A C 1
ATOM 1578 O O . THR A 1 194 ? -18.355 8.182 21.941 1.00 92.31 194 THR A O 1
ATOM 1581 N N . ARG A 1 195 ? -17.475 6.138 21.647 1.00 94.25 195 ARG A N 1
ATOM 1582 C CA . ARG A 1 195 ? -16.073 6.501 21.935 1.00 94.25 195 ARG A CA 1
ATOM 1583 C C . ARG A 1 195 ? -15.340 7.052 20.706 1.00 94.25 195 ARG A C 1
ATOM 1585 O O . ARG A 1 195 ? -14.222 7.569 20.818 1.00 94.25 195 ARG A O 1
ATOM 1592 N N . LEU A 1 196 ? -15.940 6.940 19.520 1.00 94.06 196 LEU A N 1
ATOM 1593 C CA . LEU A 1 196 ? -15.308 7.352 18.275 1.00 94.06 196 LEU A CA 1
ATOM 1594 C C . LEU A 1 196 ? -15.206 8.864 18.137 1.00 94.06 196 LEU A C 1
ATOM 1596 O O . LEU A 1 196 ? -16.128 9.623 18.415 1.00 94.06 196 LEU A O 1
ATOM 1600 N N . HIS A 1 197 ? -14.068 9.285 17.607 1.00 92.44 197 HIS A N 1
ATOM 1601 C CA . HIS A 1 197 ? -13.803 10.657 17.225 1.00 92.44 197 HIS A CA 1
ATOM 1602 C C . HIS A 1 197 ? -12.801 10.681 16.073 1.00 92.44 197 HIS A C 1
ATOM 1604 O O . HIS A 1 197 ? -12.208 9.662 15.703 1.00 92.44 197 HIS A O 1
ATOM 1610 N N . ARG A 1 198 ? -12.635 11.856 15.463 1.00 94.25 198 ARG A N 1
ATOM 1611 C CA . ARG A 1 198 ? -11.745 12.015 14.315 1.00 94.25 198 ARG A CA 1
ATOM 1612 C C . ARG A 1 198 ? -10.287 11.830 14.739 1.00 94.25 198 ARG A C 1
ATOM 1614 O O . ARG A 1 198 ? -9.800 12.543 15.613 1.00 94.25 198 ARG A O 1
ATOM 1621 N N . PHE A 1 199 ? -9.575 10.928 14.063 1.00 89.25 199 PHE A N 1
ATOM 1622 C CA . PHE A 1 199 ? -8.137 10.725 14.247 1.00 89.25 199 PHE A CA 1
ATOM 1623 C C . PHE A 1 199 ? -7.375 10.973 12.951 1.00 89.25 199 PHE A C 1
ATOM 1625 O O . PHE A 1 199 ? -7.683 10.402 11.905 1.00 89.25 199 PHE A O 1
ATOM 1632 N N . TYR A 1 200 ? -6.292 11.739 13.049 1.00 91.50 200 TYR A N 1
ATOM 1633 C CA . TYR A 1 200 ? -5.307 11.856 11.980 1.00 91.50 200 TYR A CA 1
ATOM 1634 C C . TYR A 1 200 ? -4.144 10.915 12.279 1.00 91.50 200 TYR A C 1
ATOM 1636 O O . TYR A 1 200 ? -3.252 11.225 13.066 1.00 91.50 200 TYR A O 1
ATOM 1644 N N . ILE A 1 201 ? -4.174 9.728 11.676 1.00 92.69 201 ILE A N 1
ATOM 1645 C CA . ILE A 1 201 ? -3.149 8.705 11.882 1.00 92.69 201 ILE A CA 1
ATOM 1646 C C . ILE A 1 201 ? -2.771 8.030 10.566 1.00 92.69 201 ILE A C 1
ATOM 1648 O O . ILE A 1 201 ? -3.605 7.802 9.695 1.00 92.69 201 ILE A O 1
ATOM 1652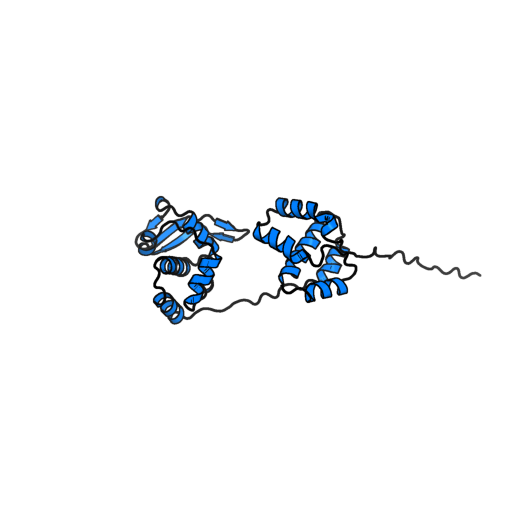 N N . ASN A 1 202 ? -1.488 7.707 10.413 1.00 92.56 202 ASN A N 1
ATOM 1653 C CA . ASN A 1 202 ? -0.992 6.957 9.265 1.00 92.56 202 ASN A CA 1
ATOM 1654 C C . ASN A 1 202 ? -1.169 5.442 9.497 1.00 92.56 202 ASN A C 1
ATOM 1656 O O . ASN A 1 202 ? -0.925 4.941 10.597 1.00 92.56 202 ASN A O 1
ATOM 1660 N N . LYS A 1 203 ? -1.528 4.703 8.440 1.00 93.06 203 LYS A N 1
ATOM 1661 C CA . LYS A 1 203 ? -1.594 3.231 8.408 1.00 93.06 203 LYS A CA 1
ATOM 1662 C C . LYS A 1 203 ? -0.348 2.545 8.987 1.00 93.06 203 LYS A C 1
ATOM 1664 O O . LYS A 1 203 ? -0.483 1.530 9.667 1.00 93.06 203 LYS A O 1
ATOM 1669 N N . ASP A 1 204 ? 0.843 3.090 8.749 1.00 92.25 204 ASP A N 1
ATOM 1670 C CA . ASP A 1 204 ? 2.102 2.463 9.156 1.00 92.25 204 ASP A CA 1
ATOM 1671 C C . ASP A 1 204 ? 2.309 2.616 10.664 1.00 92.25 204 ASP A C 1
ATOM 1673 O O . ASP A 1 204 ? 2.768 1.689 11.332 1.00 92.25 204 ASP A O 1
ATOM 1677 N N . THR A 1 205 ? 1.865 3.748 11.218 1.00 93.06 205 THR A N 1
ATOM 1678 C CA . THR A 1 205 ? 1.791 3.971 12.663 1.00 93.06 205 THR A CA 1
ATOM 1679 C C . THR A 1 205 ? 0.810 3.003 13.310 1.00 93.06 205 THR A C 1
ATOM 1681 O O . THR A 1 205 ? 1.204 2.326 14.248 1.00 93.06 205 THR A O 1
ATOM 1684 N N . VAL A 1 206 ? -0.405 2.838 12.768 1.00 94.00 206 VAL A N 1
ATOM 1685 C CA . VAL A 1 206 ? -1.375 1.848 13.284 1.00 94.00 206 VAL A CA 1
ATOM 1686 C C . VAL A 1 206 ? -0.785 0.434 13.272 1.00 94.00 206 VAL A C 1
ATOM 1688 O O . VAL A 1 206 ? -0.843 -0.278 14.271 1.00 94.00 206 VAL A O 1
ATOM 1691 N N . SER A 1 207 ? -0.184 0.022 12.150 1.00 94.44 207 SER A N 1
ATOM 1692 C CA . SER A 1 207 ? 0.423 -1.307 12.016 1.00 94.44 207 SER A CA 1
ATOM 1693 C C . SER A 1 207 ? 1.529 -1.532 13.049 1.00 94.44 207 SER A C 1
ATOM 1695 O O . SER A 1 207 ? 1.549 -2.567 13.711 1.00 94.44 207 SER A O 1
ATOM 1697 N N . ARG A 1 208 ? 2.442 -0.568 13.200 1.00 94.38 208 ARG A N 1
ATOM 1698 C CA . ARG A 1 208 ? 3.554 -0.627 14.157 1.00 94.38 208 ARG A CA 1
ATOM 1699 C C . ARG A 1 208 ? 3.062 -0.627 15.602 1.00 94.38 208 ARG A C 1
ATOM 1701 O O . ARG A 1 208 ? 3.496 -1.468 16.384 1.00 94.38 208 ARG A O 1
ATOM 1708 N N . ASP A 1 209 ? 2.139 0.272 15.930 1.00 93.19 209 ASP A N 1
ATOM 1709 C CA . ASP A 1 209 ? 1.629 0.436 17.286 1.00 93.19 209 ASP A CA 1
ATOM 1710 C C . ASP A 1 209 ? 0.849 -0.789 17.749 1.00 93.19 209 ASP A C 1
ATOM 1712 O O . ASP A 1 209 ? 1.034 -1.205 18.883 1.00 93.19 209 ASP A O 1
ATOM 1716 N N . LEU A 1 210 ? 0.027 -1.410 16.902 1.00 94.56 210 LEU A N 1
ATOM 1717 C CA . LEU A 1 210 ? -0.735 -2.588 17.322 1.00 94.56 210 LEU A CA 1
ATOM 1718 C C . LEU A 1 210 ? 0.116 -3.866 17.356 1.00 94.56 210 LEU A C 1
ATOM 1720 O O . LEU A 1 210 ? -0.076 -4.704 18.234 1.00 94.56 210 LEU A O 1
ATOM 1724 N N . ARG A 1 211 ? 1.114 -4.003 16.467 1.00 94.19 211 ARG A N 1
ATOM 1725 C CA . ARG A 1 211 ? 2.025 -5.167 16.460 1.00 94.19 211 ARG A CA 1
ATOM 1726 C C . ARG A 1 211 ? 2.767 -5.358 17.781 1.00 94.19 211 ARG A C 1
ATOM 1728 O O . ARG A 1 211 ? 3.033 -6.500 18.145 1.00 94.19 211 ARG A O 1
ATOM 1735 N N . LYS A 1 212 ? 3.077 -4.276 18.506 1.00 94.25 212 LYS A N 1
ATOM 1736 C CA . LYS A 1 212 ? 3.812 -4.338 19.784 1.00 94.25 212 LYS A CA 1
ATOM 1737 C C . LYS A 1 212 ? 3.065 -5.112 20.881 1.00 94.25 212 LYS A C 1
ATOM 1739 O O . LYS A 1 212 ? 3.675 -5.503 21.868 1.00 94.25 212 LYS A O 1
ATOM 1744 N N . TYR A 1 213 ? 1.763 -5.352 20.710 1.00 94.19 213 TYR A N 1
ATOM 1745 C CA . TYR A 1 213 ? 0.936 -6.069 21.683 1.00 94.19 213 TYR A CA 1
ATOM 1746 C C . TYR A 1 213 ? 0.933 -7.595 21.501 1.00 94.19 213 TYR A C 1
ATOM 1748 O O . TYR A 1 213 ? 0.421 -8.307 22.363 1.00 94.19 213 TYR A O 1
ATOM 1756 N N . GLY A 1 214 ? 1.556 -8.108 20.434 1.00 91.50 214 GLY A N 1
ATOM 1757 C CA . GLY A 1 214 ? 1.758 -9.544 20.203 1.00 91.50 214 GLY A CA 1
ATOM 1758 C C . GLY A 1 214 ? 0.889 -10.141 19.096 1.00 91.50 214 GLY A C 1
ATOM 1759 O O . GLY A 1 214 ? 1.232 -11.192 18.568 1.00 91.50 214 GLY A O 1
ATOM 1760 N N . VAL A 1 215 ? -0.171 -9.449 18.667 1.00 91.88 215 VAL A N 1
ATOM 1761 C CA . VAL A 1 215 ? -1.000 -9.862 17.525 1.00 91.88 215 VAL A CA 1
ATOM 1762 C C . VAL A 1 215 ? -0.899 -8.819 16.422 1.00 91.88 215 VAL A C 1
ATOM 1764 O O . VAL A 1 215 ? -1.122 -7.626 16.631 1.00 91.88 215 VAL A O 1
ATOM 1767 N N . SER A 1 216 ? -0.545 -9.257 15.211 1.00 92.31 216 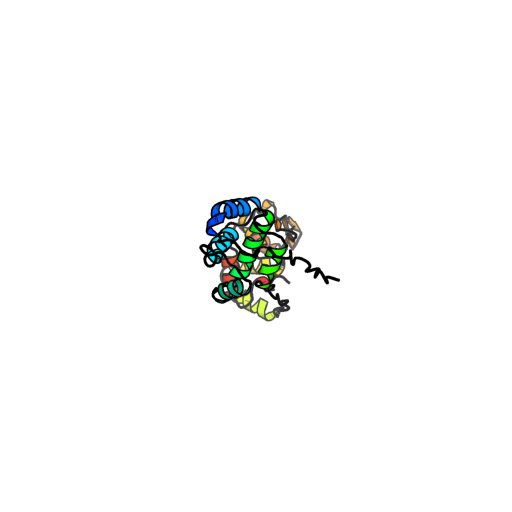SER A N 1
ATOM 1768 C CA . SER A 1 216 ? -0.513 -8.347 14.069 1.00 92.31 216 SER A CA 1
ATOM 1769 C C . SER A 1 216 ? -1.938 -7.915 13.705 1.00 92.31 216 SER A C 1
ATOM 1771 O O . SER A 1 216 ? -2.790 -8.781 13.515 1.00 92.31 216 SER A O 1
ATOM 1773 N N . PRO A 1 217 ? -2.209 -6.615 13.489 1.00 92.69 217 PRO A N 1
ATOM 1774 C CA . PRO A 1 217 ? -3.554 -6.133 13.168 1.00 92.69 217 PRO A CA 1
ATOM 1775 C C . PRO A 1 217 ? -4.157 -6.734 11.891 1.00 92.69 217 PRO A C 1
ATOM 1777 O O . PRO A 1 217 ? -5.372 -6.728 11.729 1.00 92.69 217 PRO A O 1
ATOM 1780 N N . LYS A 1 218 ? -3.345 -7.304 10.985 1.00 91.56 218 LYS A N 1
ATOM 1781 C CA . LYS A 1 218 ? -3.869 -8.050 9.826 1.00 91.56 218 LYS A CA 1
ATOM 1782 C C . LYS A 1 218 ? -4.650 -9.313 10.221 1.00 91.56 218 LYS A C 1
ATOM 1784 O O . LYS A 1 218 ? -5.474 -9.756 9.428 1.00 91.56 218 LYS A O 1
ATOM 1789 N N . TYR A 1 219 ? -4.369 -9.880 11.39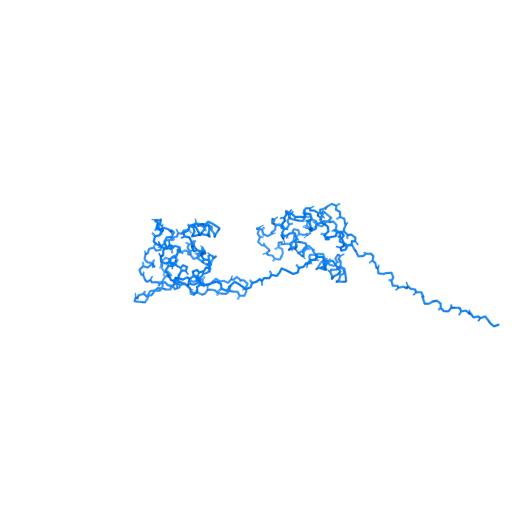5 1.00 93.31 219 TYR A N 1
ATOM 1790 C CA . TYR A 1 219 ? -4.961 -11.122 11.891 1.00 93.31 219 TYR A CA 1
ATOM 1791 C C . TYR A 1 219 ? -6.219 -10.902 12.730 1.00 93.31 219 TYR A C 1
ATOM 1793 O O . TYR A 1 219 ? -6.956 -11.851 12.943 1.00 93.31 219 TYR A O 1
ATOM 1801 N N . LEU A 1 220 ? -6.498 -9.660 13.134 1.00 91.94 220 LEU A N 1
ATOM 1802 C CA . LEU A 1 220 ? -7.777 -9.281 13.747 1.00 91.94 220 LEU A CA 1
ATOM 1803 C C . LEU A 1 220 ? -8.922 -9.274 12.723 1.00 91.94 220 LEU A C 1
ATOM 1805 O O . LEU A 1 220 ? -10.085 -9.221 13.086 1.00 91.94 220 LEU A O 1
ATOM 1809 N N . ARG A 1 221 ? -8.579 -9.311 11.430 1.00 83.56 221 ARG A N 1
ATOM 1810 C CA . ARG A 1 221 ? -9.510 -9.249 10.308 1.00 83.56 221 ARG A CA 1
ATOM 1811 C C . ARG A 1 221 ? -10.016 -10.640 9.906 1.00 83.56 221 ARG A C 1
ATOM 1813 O O . ARG A 1 221 ? -9.700 -11.085 8.793 1.00 83.56 221 ARG A O 1
ATOM 1820 N N . LYS A 1 222 ? -10.714 -11.334 10.801 1.00 71.25 222 LYS A N 1
ATOM 1821 C CA . LYS A 1 222 ? -11.201 -12.701 10.582 1.00 71.25 222 LYS A CA 1
ATOM 1822 C C . LYS A 1 222 ? -12.679 -12.826 10.894 1.00 71.25 222 LYS A C 1
ATOM 1824 O O . LYS A 1 222 ? -13.118 -12.154 11.844 1.00 71.25 222 LYS A O 1
#

Foldseek 3Di:
DDPPDPDPPPPPPPPQQKAAACQVCVVVLLVVCVVVVHDPVVVVLLVVLSVLRHPDMGRALVSVLVSCVPDPDLSNLVSVLSSLVSCPVVVVGDPVSSVRNCVSRDDDDDDDDPDADDPVLLVQLLVPDPDPVLNLLLQLLLFFLDALVLVQQCQQPPDLVQWDDDDQKIKHARQDDDPPDGDGIRIHTPVSSVVGHHDNDDSVCSQVVSVVSPDGSNNSND

pLDDT: mean 90.27, std 12.77, range [38.25, 98.25]

Sequence (222 aa):
MDRSGFEPEASCLRSPKALPRVSRYKSELKKWMIQKGFSESYKSEITTYLKPLENRDVSSVAELREIIASSSSNMILTVTRAYINFLLENEIITDDTAIYFRKALPSRKTNVDGYVPADQDVRNAYQKIKKEKDRILFEILAFSGIRITELVKMLKEFDPTRSITDKQISKYPLNYSRGNKRSQYVYMPSELATRLHRFYINKDTVSRDLRKYGVSPKYLRK